Protein AF-0000000072964511 (afdb_homodimer)

Foldseek 3Di:
DVQQVVLVVVLCCQCDPDPDPNVLCVQKAWPDADQQKTKIKHQAAPSQAPPVFKGDPVSVVSCVVVRNVSSCSSPAVADKDWDDKDKDFDAIDGHGWMKMKMKGFPDDDDFKTKMKIWMAGPVPGDTGMIMIIMMTGDD/DVQQVVLVVVLCCQCDPDPDPNVLCVQKAWPDADQQKTKIKHQAAPSQAPPVFKGDPVSVVSCVVVRNVSSCSSPAVADKDWDDKDKDFDAIDGHGWMKMKMKGFPDDDDFKTKMKIWMAGPVPGDTGMIMMIMMTGDD

Sequence (278 aa):
MARIEECKQIFHKFSREGNSYDRNLEKAELVSVTDGKCSVEVKLEDQHTNQFGWMHGAFAATLVDCCTSLALFTKHTGFIASVDIHMNYLKGARKGDEIVVDCNVVKMGLTLAFIEATIKNKANGHVLVKATHTLYLSQMARIEECKQIFHKFSREGNSYDRNLEKAELVSVTDGKCSVEVKLEDQHTNQFGWMHGAFAATLVDCCTSLALFTKHTGFIASVDIHMNYLKGARKGDEIVVDCNVVKMGLTLAFIEATIKNKANGHVLVKATHTLYLSQ

pLDDT: mean 97.15, std 3.73, range [70.69, 99.0]

Radius of gyration: 17.73 Å; Cα contacts (8 Å, |Δi|>4): 704; chains: 2; bounding box: 46×56×39 Å

Nearest PDB structures (foldseek):
  3f5o-assembly1_B  TM=9.427E-01  e=3.161E-15  Homo sapiens
  2h4u-assembly1_A  TM=9.584E-01  e=1.168E-13  Homo sapiens
  2h4u-assembly1_D  TM=9.275E-01  e=1.240E-13  Homo sapiens
  2hbo-assembly1_A-2  TM=8.090E-01  e=6.155E-08  Caulobacter vibrioides
  7qv0-assembly1_C-2  TM=8.202E-01  e=5.458E-08  Candidatus Scalindua brodae

Organism: Tribolium castaneum (NCBI:txid7070)

InterPro domains:
  IPR003736 Phenylacetic acid degradation-related domain [TIGR00369] (29-125)
  IPR006683 Thioesterase domain [PF03061] (52-123)
  IPR029069 HotDog domain superfamily [SSF54637] (23-136)
  IPR039298 Acyl-coenzyme A thioesterase 13 [PTHR21660] (5-137)

Solvent-accessible surface area (backbone atoms only — not comparable to full-atom values): 13649 Å² total; per-residue (Å²): 113,72,53,46,55,50,51,52,50,50,52,46,42,39,17,67,70,46,62,23,40,47,33,78,43,53,74,49,42,81,74,46,63,47,88,25,24,26,30,38,34,36,65,35,41,56,60,40,7,37,92,84,38,34,54,23,68,36,47,54,43,34,52,46,52,54,41,41,51,51,10,43,49,48,74,42,87,60,58,69,44,70,40,33,40,38,41,38,46,72,44,89,51,41,57,68,42,44,33,36,38,41,24,37,56,76,44,73,60,82,48,44,32,38,27,37,34,39,32,26,34,64,90,77,62,47,66,24,33,44,33,40,39,33,31,37,40,54,126,110,71,52,45,55,49,50,53,49,49,52,49,42,38,18,66,69,45,62,22,40,47,32,80,42,52,76,48,41,82,74,46,62,47,88,24,24,24,30,37,34,35,66,35,42,57,62,40,7,37,93,84,38,36,55,24,69,35,47,54,44,35,52,46,52,54,40,41,51,50,10,42,48,47,75,44,87,60,58,69,44,70,39,34,41,39,41,37,45,72,46,88,50,42,58,69,41,43,35,36,36,42,24,38,54,76,44,72,61,82,46,43,32,38,26,38,35,37,30,26,34,65,89,78,61,48,65,24,31,42,34,40,38,32,31,39,39,53,127

Secondary structure (DSSP, 8-state):
-HHHHHHHHHHHIIIII--SGGGGGTT-EEEEEETTEEEEEEE--GGGB-TTSBBPHHHHHHHHHHHHHHHHHTT--S-EEEEEEEEEE-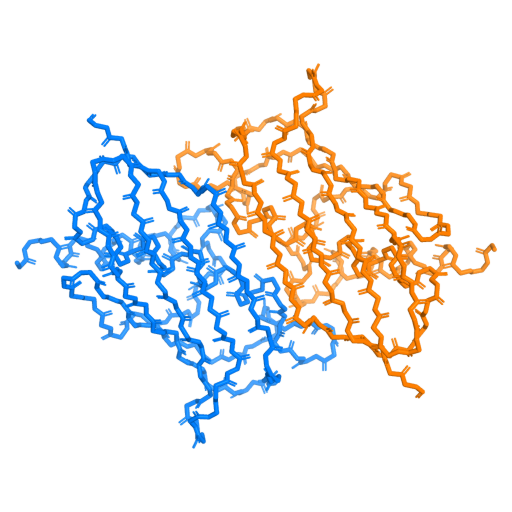S--BTT-EEEEEEEEEEE-SSEEEEEEEEEETTT--EEEEEEEEEEE--/-HHHHHHHHHHHIIIII--SGGGGGTT-EEEEEETTEEEEEEE--GGGB-TTSBBPHHHHHHHHHHHHHHHHHTT--S-EEEEEEEEEE-S--BTT-EEEEEEEEEEE-SSEEEEEEEEEETTT--EEEEEEEEEEE--

Structure (mmCIF, N/CA/C/O backbone):
data_AF-0000000072964511-model_v1
#
loop_
_entity.id
_entity.type
_entity.pdbx_description
1 polymer 'Acyl-coenzyme A thioesterase 13-like Protein'
#
loop_
_atom_site.group_PDB
_atom_site.id
_atom_site.type_symbol
_atom_site.label_atom_id
_atom_site.label_alt_id
_atom_site.label_comp_id
_atom_site.label_asym_id
_atom_site.label_entity_id
_atom_site.label_seq_id
_atom_site.pdbx_PDB_ins_code
_atom_site.Cartn_x
_atom_site.Cartn_y
_atom_site.Cartn_z
_atom_site.occupancy
_atom_site.B_iso_or_equiv
_atom_site.auth_seq_id
_atom_site.auth_comp_id
_atom_site.auth_asym_id
_atom_site.auth_atom_id
_atom_site.pdbx_PDB_model_num
ATOM 1 N N . MET A 1 1 ? 0.065 28.156 11.812 1 70.94 1 MET A N 1
ATOM 2 C CA . MET A 1 1 ? -0.664 28.625 10.633 1 70.94 1 MET A CA 1
ATOM 3 C C . MET A 1 1 ? 0.131 28.359 9.359 1 70.94 1 MET A C 1
ATOM 5 O O . MET A 1 1 ? -0.348 27.656 8.461 1 70.94 1 MET A O 1
ATOM 9 N N . ALA A 1 2 ? 1.419 28.641 9.32 1 79.62 2 ALA A N 1
ATOM 10 C CA . ALA A 1 2 ? 2.264 28.516 8.133 1 79.62 2 ALA A CA 1
ATOM 11 C C . ALA A 1 2 ? 2.529 27.047 7.82 1 79.62 2 ALA A C 1
ATOM 13 O O . ALA A 1 2 ? 2.484 26.625 6.656 1 79.62 2 ALA A O 1
ATOM 14 N N . ARG A 1 3 ? 2.471 26.281 8.797 1 85.94 3 ARG A N 1
ATOM 15 C CA . ARG A 1 3 ? 2.799 24.859 8.625 1 85.94 3 ARG A CA 1
ATOM 16 C C . ARG A 1 3 ? 1.624 24.094 8.031 1 85.94 3 ARG A C 1
ATOM 18 O O . ARG A 1 3 ? 1.811 23.25 7.164 1 85.94 3 ARG A O 1
ATOM 25 N N . ILE A 1 4 ? 0.475 24.422 8.391 1 88.5 4 ILE A N 1
ATOM 26 C CA . ILE A 1 4 ? -0.742 23.781 7.906 1 88.5 4 ILE A CA 1
ATOM 27 C C . ILE A 1 4 ? -0.929 24.078 6.422 1 88.5 4 ILE A C 1
ATOM 29 O O . ILE A 1 4 ? -1.229 23.188 5.633 1 88.5 4 ILE A O 1
ATOM 33 N N . GLU A 1 5 ? -0.713 25.312 6.055 1 92.62 5 GLU A N 1
ATOM 34 C CA . GLU A 1 5 ? -0.834 25.703 4.652 1 92.62 5 GLU A CA 1
ATOM 35 C C . GLU A 1 5 ? 0.195 24.984 3.789 1 92.62 5 GLU A C 1
ATOM 37 O O . GLU A 1 5 ? -0.11 24.562 2.672 1 92.62 5 GLU A O 1
ATOM 42 N N . GLU A 1 6 ? 1.374 24.875 4.297 1 94.19 6 GLU A N 1
ATOM 43 C CA . GLU A 1 6 ? 2.418 24.141 3.588 1 94.19 6 GLU A CA 1
ATOM 44 C C . GLU A 1 6 ? 2.012 22.688 3.359 1 94.19 6 GLU A C 1
ATOM 46 O O . GLU A 1 6 ? 2.232 22.141 2.279 1 94.19 6 GLU A O 1
ATOM 51 N N . CYS A 1 7 ? 1.474 22.094 4.352 1 94.56 7 CYS A N 1
ATOM 52 C CA . CYS A 1 7 ? 1.025 20.703 4.246 1 94.56 7 CYS A CA 1
ATOM 53 C C . CYS A 1 7 ? -0.064 20.562 3.188 1 94.56 7 CYS A C 1
ATOM 55 O O . CYS A 1 7 ? -0.085 19.578 2.439 1 94.56 7 CYS A O 1
ATOM 57 N N . LYS A 1 8 ? -0.923 21.5 3.117 1 95.19 8 LYS A N 1
ATOM 58 C CA . LYS A 1 8 ? -1.952 21.5 2.08 1 95.19 8 LYS A CA 1
ATOM 59 C C . LYS A 1 8 ? -1.33 21.562 0.688 1 95.19 8 LYS A C 1
ATOM 61 O O . LYS A 1 8 ? -1.752 20.828 -0.218 1 95.19 8 LYS A O 1
ATOM 66 N N . GLN A 1 9 ? -0.356 22.375 0.57 1 94.69 9 GLN A N 1
ATOM 67 C CA . GLN A 1 9 ? 0.328 22.531 -0.709 1 94.69 9 GLN A CA 1
ATOM 68 C C . GLN A 1 9 ? 1.077 21.25 -1.088 1 94.69 9 GLN A C 1
ATOM 70 O O . GLN A 1 9 ? 1.082 20.844 -2.254 1 94.69 9 GLN A O 1
ATOM 75 N N . ILE A 1 10 ? 1.66 20.688 -0.104 1 92.94 10 ILE A N 1
ATOM 76 C CA . ILE A 1 10 ? 2.396 19.453 -0.318 1 92.94 10 ILE A CA 1
ATOM 77 C C . ILE A 1 10 ? 1.444 18.359 -0.818 1 92.94 10 ILE A C 1
ATOM 79 O O . ILE A 1 10 ? 1.722 17.703 -1.819 1 92.94 10 ILE A O 1
ATOM 83 N N . PHE A 1 11 ? 0.341 18.203 -0.173 1 95.94 11 PHE A N 1
ATOM 84 C CA . PHE A 1 11 ? -0.644 17.203 -0.57 1 95.94 11 PHE A CA 1
ATOM 85 C C . PHE A 1 11 ? -1.084 17.422 -2.014 1 95.94 11 PHE A C 1
ATOM 87 O O . PHE A 1 11 ? -1.098 16.484 -2.811 1 95.94 11 PHE A O 1
ATOM 94 N N . HIS A 1 12 ? -1.359 18.656 -2.322 1 95.12 12 HIS A N 1
ATOM 95 C CA . HIS A 1 12 ? -1.848 18.984 -3.656 1 95.12 12 HIS A CA 1
ATOM 96 C C . HIS A 1 12 ? -0.773 18.734 -4.711 1 95.12 12 HIS A C 1
ATOM 98 O O . HIS A 1 12 ? -1.048 18.156 -5.758 1 95.12 12 HIS A O 1
ATOM 104 N N . LYS A 1 13 ? 0.341 19.141 -4.391 1 93.31 13 LYS A N 1
ATOM 105 C CA . LYS A 1 13 ? 1.434 18.969 -5.344 1 93.31 13 LYS A CA 1
ATOM 106 C C . LYS A 1 13 ? 1.722 17.5 -5.609 1 93.31 13 LYS A C 1
ATOM 108 O O . LYS A 1 13 ? 1.827 17.078 -6.762 1 93.31 13 LYS A O 1
ATOM 113 N N . PHE A 1 14 ? 1.763 16.734 -4.559 1 90.06 14 PHE A N 1
ATOM 114 C CA . PHE A 1 14 ? 2.131 15.328 -4.688 1 90.06 14 PHE A CA 1
ATOM 115 C C . PHE A 1 14 ? 1.015 14.539 -5.363 1 90.06 14 PHE A C 1
ATOM 117 O O . PHE A 1 14 ? 1.281 13.633 -6.156 1 90.06 14 PHE A O 1
ATOM 124 N N . SER A 1 15 ? -0.225 14.898 -5.145 1 94.31 15 SER A N 1
ATOM 125 C CA . SER A 1 15 ? -1.34 14.102 -5.645 1 94.31 15 SER A CA 1
ATOM 126 C C . SER A 1 15 ? -1.778 14.57 -7.027 1 94.31 15 SER A C 1
ATOM 128 O O . SER A 1 15 ? -2.316 13.781 -7.812 1 94.31 15 SER A O 1
ATOM 130 N N . ARG A 1 16 ? -1.426 15.797 -7.445 1 94.38 16 ARG A N 1
ATOM 131 C CA . ARG A 1 16 ? -2.053 16.328 -8.648 1 94.38 16 ARG A CA 1
ATOM 132 C C . ARG A 1 16 ? -1.006 16.672 -9.703 1 94.38 16 ARG A C 1
ATOM 134 O O . ARG A 1 16 ? -1.287 16.625 -10.906 1 94.38 16 ARG A O 1
ATOM 141 N N . GLU A 1 17 ? 0.087 17.062 -9.352 1 89.44 17 GLU A N 1
ATOM 142 C CA . GLU A 1 17 ? 1.019 17.672 -10.305 1 89.44 17 GLU A CA 1
ATOM 143 C C . GLU A 1 17 ? 2.221 16.75 -10.539 1 89.44 17 GLU A C 1
ATOM 145 O O . GLU A 1 17 ? 2.875 16.844 -11.586 1 89.44 17 GLU A O 1
ATOM 150 N N . GLY A 1 18 ? 2.5 15.938 -9.656 1 85.69 18 GLY A N 1
ATOM 151 C CA . GLY A 1 18 ? 3.707 15.133 -9.773 1 85.69 18 GLY A CA 1
ATOM 152 C C . GLY A 1 18 ? 3.5 13.867 -10.586 1 85.69 18 GLY A C 1
ATOM 153 O O . GLY A 1 18 ? 2.396 13.602 -11.062 1 85.69 18 GLY A O 1
ATOM 154 N N . ASN A 1 19 ? 4.598 13.219 -10.875 1 93.31 19 ASN A N 1
ATOM 155 C CA . ASN A 1 19 ? 4.582 11.938 -11.578 1 93.31 19 ASN A CA 1
ATOM 156 C C . ASN A 1 19 ? 5.059 10.797 -10.688 1 93.31 19 ASN A C 1
ATOM 158 O O . ASN A 1 19 ? 5.41 9.727 -11.18 1 93.31 19 ASN A O 1
ATOM 162 N N . SER A 1 20 ? 5.121 11.156 -9.406 1 97.5 20 SER A N 1
ATOM 163 C CA . SER A 1 20 ? 5.512 10.148 -8.43 1 97.5 20 SER A CA 1
ATOM 164 C C . SER A 1 20 ? 4.34 9.234 -8.07 1 97.5 20 SER A C 1
ATOM 166 O O . SER A 1 20 ? 3.238 9.406 -8.594 1 97.5 20 SER A O 1
ATOM 168 N N . TYR A 1 21 ? 4.609 8.227 -7.254 1 98.44 21 TYR A N 1
ATOM 169 C CA . TYR A 1 21 ? 3.59 7.254 -6.879 1 98.44 21 TYR A CA 1
ATOM 170 C C . TYR A 1 21 ? 2.418 7.934 -6.18 1 98.44 21 TYR A C 1
ATOM 172 O O . TYR A 1 21 ? 1.291 7.434 -6.215 1 98.44 21 TYR A O 1
ATOM 180 N N . ASP A 1 22 ? 2.596 9.086 -5.586 1 97.81 22 ASP A N 1
ATOM 181 C CA . ASP A 1 22 ? 1.57 9.844 -4.879 1 97.81 22 ASP A CA 1
ATOM 182 C C . ASP A 1 22 ? 0.44 10.258 -5.816 1 97.81 22 ASP A C 1
ATOM 184 O O . ASP A 1 22 ? -0.65 10.617 -5.367 1 97.81 22 ASP A O 1
ATOM 188 N N . ARG A 1 23 ? 0.715 10.164 -7.062 1 97.56 23 ARG A N 1
ATOM 189 C CA . ARG A 1 23 ? -0.293 10.508 -8.062 1 97.56 23 ARG A CA 1
ATOM 190 C C . ARG A 1 23 ? -1.516 9.602 -7.934 1 97.56 23 ARG A C 1
ATOM 192 O O . ARG A 1 23 ? -2.609 9.969 -8.375 1 97.56 23 ARG A O 1
ATOM 199 N N . ASN A 1 24 ? -1.356 8.5 -7.309 1 98.19 24 ASN A N 1
ATOM 200 C CA . ASN A 1 24 ? -2.465 7.582 -7.074 1 98.19 24 ASN A CA 1
ATOM 201 C C . ASN A 1 24 ? -3.514 8.195 -6.148 1 98.19 24 ASN A C 1
ATOM 203 O O . ASN A 1 24 ? -4.621 7.672 -6.027 1 98.19 24 ASN A O 1
ATOM 207 N N . LEU A 1 25 ? -3.236 9.328 -5.531 1 98.38 25 LEU A N 1
ATOM 208 C CA . LEU A 1 25 ? -4.195 10.031 -4.684 1 98.38 25 LEU A CA 1
ATOM 209 C C . LEU A 1 25 ? -4.84 11.188 -5.441 1 98.38 25 LEU A C 1
ATOM 211 O O . LEU A 1 25 ? -5.414 12.094 -4.832 1 98.38 25 LEU A O 1
ATOM 215 N N . GLU A 1 26 ? -4.809 11.156 -6.691 1 98 26 GLU A N 1
ATOM 216 C CA . GLU A 1 26 ? -5.258 12.281 -7.512 1 98 26 GLU A CA 1
ATOM 217 C C . GLU A 1 26 ? -6.738 12.578 -7.277 1 98 26 GLU A C 1
ATOM 219 O O . GLU A 1 26 ? -7.18 13.719 -7.441 1 98 26 GLU A O 1
ATOM 224 N N . LYS A 1 27 ? -7.535 11.648 -6.859 1 98.25 27 LYS A N 1
ATOM 225 C CA . LYS A 1 27 ? -8.969 11.844 -6.668 1 98.25 27 LYS A CA 1
ATOM 226 C C . LYS A 1 27 ? -9.312 12.039 -5.195 1 98.25 27 LYS A C 1
ATOM 228 O O . LYS A 1 27 ? -10.484 12.148 -4.832 1 98.25 27 LYS A O 1
ATOM 233 N N . ALA A 1 28 ? -8.32 12.07 -4.352 1 98.44 28 ALA A N 1
ATOM 234 C CA . ALA A 1 28 ? -8.539 12.242 -2.916 1 98.44 28 ALA A CA 1
ATOM 235 C C . ALA A 1 28 ? -8.641 13.719 -2.549 1 98.44 28 ALA A C 1
ATOM 237 O O . ALA A 1 28 ? -8.023 14.57 -3.191 1 98.44 28 ALA A O 1
ATOM 238 N N . GLU A 1 29 ? -9.398 13.984 -1.545 1 98.25 29 GLU A N 1
ATOM 239 C CA . GLU A 1 29 ? -9.594 15.344 -1.061 1 98.25 29 GLU A CA 1
ATOM 240 C C . GLU A 1 29 ? -9.094 15.5 0.375 1 98.25 29 GLU A C 1
ATOM 242 O O . GLU A 1 29 ? -9.555 14.789 1.273 1 98.25 29 GLU A O 1
ATOM 247 N N . LEU A 1 30 ? -8.211 16.438 0.591 1 98.31 30 LEU A N 1
ATOM 248 C CA . LEU A 1 30 ? -7.762 16.781 1.938 1 98.31 30 LEU A CA 1
ATOM 249 C C . LEU A 1 30 ? -8.836 17.578 2.678 1 98.31 30 LEU A C 1
ATOM 251 O O . LEU A 1 30 ? -9.109 18.719 2.33 1 98.31 30 LEU A O 1
ATOM 255 N N . VAL A 1 31 ? -9.406 16.984 3.672 1 97.81 31 VAL A N 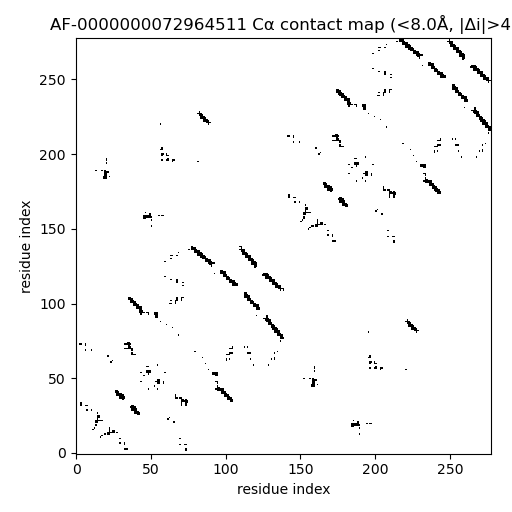1
ATOM 256 C CA . VAL A 1 31 ? -10.516 17.578 4.41 1 97.81 31 VAL A CA 1
ATOM 257 C C . VAL A 1 31 ? -9.977 18.453 5.539 1 97.81 31 VAL A C 1
ATOM 259 O O . VAL A 1 31 ? -10.516 19.531 5.809 1 97.81 31 VAL A O 1
ATOM 262 N N . SER A 1 32 ? -8.992 17.938 6.238 1 97.81 32 SER A N 1
ATOM 263 C CA . SER A 1 32 ? -8.398 18.688 7.348 1 97.81 32 SER A CA 1
ATOM 264 C C . SER A 1 32 ? -6.957 18.25 7.594 1 97.81 32 SER A C 1
ATOM 266 O O . SER A 1 32 ? -6.605 17.094 7.391 1 97.81 32 SER A O 1
ATOM 268 N N . VAL A 1 33 ? -6.164 19.188 7.957 1 97.62 33 VAL A N 1
ATOM 269 C CA . VAL A 1 33 ? -4.797 18.953 8.414 1 97.62 33 VAL A CA 1
ATOM 270 C C . VAL A 1 33 ? -4.461 19.938 9.531 1 97.62 33 VAL A C 1
ATOM 272 O O . VAL A 1 33 ? -4.586 21.156 9.359 1 97.62 33 VAL A O 1
ATOM 275 N N . THR A 1 34 ? -4.199 19.391 10.68 1 97.06 34 THR A 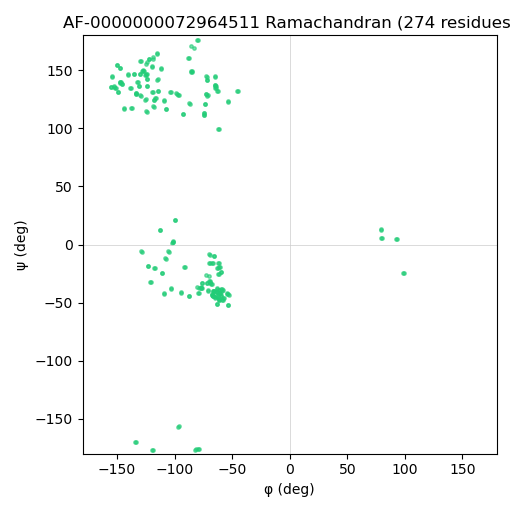N 1
ATOM 276 C CA . THR A 1 34 ? -3.848 20.156 11.867 1 97.06 34 THR A CA 1
ATOM 277 C C . THR A 1 34 ? -2.639 19.547 12.57 1 97.06 34 THR A C 1
ATOM 279 O O . THR A 1 34 ? -1.983 18.656 12.031 1 97.06 34 THR A O 1
ATOM 282 N N . ASP A 1 35 ? -2.287 19.969 13.773 1 97.31 35 ASP A N 1
ATOM 283 C CA . ASP A 1 35 ? -1.093 19.531 14.492 1 97.31 35 ASP A CA 1
ATOM 284 C C . ASP A 1 35 ? -1.133 18.031 14.773 1 97.31 35 ASP A C 1
ATOM 286 O O . ASP A 1 35 ? -1.729 17.594 15.758 1 97.31 35 ASP A O 1
ATOM 290 N N . GLY A 1 36 ? -0.436 17.312 13.938 1 98.19 36 GLY A N 1
ATOM 291 C CA . GLY A 1 36 ? -0.298 15.883 14.109 1 98.19 36 GLY A CA 1
ATOM 292 C C . GLY A 1 36 ? -1.509 15.102 13.625 1 98.19 36 GLY A C 1
ATOM 293 O O . GLY A 1 36 ? -1.666 13.93 13.953 1 98.19 36 GLY A O 1
ATOM 294 N N . LYS A 1 37 ? -2.41 15.766 12.891 1 98.69 37 LYS A N 1
ATOM 295 C CA . LYS A 1 37 ? -3.629 15.109 12.422 1 98.69 37 LYS A CA 1
ATOM 296 C C . LYS A 1 37 ? -3.908 15.438 10.961 1 98.69 37 LYS A C 1
ATOM 298 O O . LYS A 1 37 ? -3.623 16.547 10.5 1 98.69 37 LYS A O 1
ATOM 303 N N . CYS A 1 38 ? -4.484 14.461 10.281 1 98.31 38 CYS A N 1
ATOM 304 C CA . CYS A 1 38 ? -4.875 14.625 8.891 1 98.31 38 CYS A CA 1
ATOM 305 C C . CYS A 1 38 ? -6.121 13.805 8.57 1 98.31 38 CYS A C 1
ATOM 307 O O . CYS A 1 38 ? -6.277 12.688 9.07 1 98.31 38 CYS A O 1
ATOM 309 N N . SER A 1 39 ? -7.023 14.367 7.789 1 98.88 39 SER A N 1
ATOM 310 C CA . SER A 1 39 ? -8.211 13.672 7.297 1 98.88 39 SER A CA 1
ATOM 311 C C . SER A 1 39 ? -8.359 13.836 5.789 1 98.88 39 SER A C 1
ATOM 313 O O . SER A 1 39 ? -8.32 14.953 5.27 1 98.88 39 SER A O 1
ATOM 315 N N . VAL A 1 40 ? -8.531 12.766 5.098 1 98.88 40 VAL A N 1
ATOM 316 C CA . VAL A 1 40 ? -8.633 12.742 3.641 1 98.88 40 VAL A CA 1
ATOM 317 C C . VAL A 1 40 ? -9.836 11.891 3.223 1 98.88 40 VAL A C 1
ATOM 319 O O . VAL A 1 40 ? -10.078 10.828 3.789 1 98.88 40 VAL A O 1
ATOM 322 N N . GLU A 1 41 ? -10.57 12.305 2.236 1 98.94 41 GLU A N 1
ATOM 323 C CA . GLU A 1 41 ? -11.727 11.586 1.716 1 98.94 41 GLU A CA 1
ATOM 324 C C . GLU A 1 41 ? -11.531 11.219 0.249 1 98.94 41 GLU A C 1
ATOM 326 O O . GLU A 1 41 ? -10.836 11.914 -0.487 1 98.94 41 GLU A O 1
ATOM 331 N N . VAL A 1 42 ? -12.203 10.148 -0.128 1 98.88 42 VAL A N 1
ATOM 332 C CA . VAL A 1 42 ? -12.141 9.695 -1.513 1 98.88 42 VAL A CA 1
ATOM 333 C C . VAL A 1 42 ? -13.438 8.977 -1.881 1 98.88 42 VAL A C 1
ATOM 335 O O . VAL A 1 42 ? -13.945 8.172 -1.101 1 98.88 42 VAL A O 1
ATOM 338 N N . LYS A 1 43 ? -13.969 9.273 -3.01 1 98.94 43 LYS A N 1
ATOM 339 C CA . LYS A 1 43 ? -14.961 8.406 -3.641 1 98.94 43 LYS A CA 1
ATOM 340 C C . LYS A 1 43 ? -14.297 7.34 -4.5 1 98.94 43 LYS A C 1
ATOM 342 O O . LYS A 1 43 ? -13.578 7.66 -5.449 1 98.94 43 LYS A O 1
ATOM 347 N N . LEU A 1 44 ? -14.578 6.098 -4.184 1 98.94 44 LEU A N 1
ATOM 348 C CA . LEU A 1 44 ? -13.867 4.996 -4.828 1 98.94 44 LEU A CA 1
ATOM 349 C C . LEU A 1 44 ? -14.305 4.852 -6.281 1 98.94 44 LEU A C 1
ATOM 351 O O . LEU A 1 44 ? -15.5 4.785 -6.574 1 98.94 44 LEU A O 1
ATOM 355 N N . GLU A 1 45 ? -13.367 4.832 -7.117 1 98.81 45 GLU A N 1
ATOM 356 C CA . GLU A 1 45 ? -13.523 4.578 -8.547 1 98.81 45 GLU A CA 1
ATOM 357 C C . GLU A 1 45 ? -12.75 3.332 -8.969 1 98.81 45 GLU A C 1
ATOM 359 O O . GLU A 1 45 ? -12.125 2.67 -8.141 1 98.81 45 GLU A O 1
ATOM 364 N N . ASP A 1 46 ? -12.742 3.006 -10.242 1 98.38 46 ASP A N 1
ATOM 365 C CA . ASP A 1 46 ? -12.102 1.795 -10.742 1 98.38 46 ASP A CA 1
ATOM 366 C C . ASP A 1 46 ? -10.617 1.773 -10.383 1 98.38 46 ASP A C 1
ATOM 368 O O . ASP A 1 46 ? -10.086 0.738 -9.977 1 98.38 46 ASP A O 1
ATOM 372 N N . GLN A 1 47 ? -9.961 2.916 -10.461 1 98.31 47 GLN A N 1
ATOM 373 C CA . GLN A 1 47 ? -8.516 2.988 -10.258 1 98.31 47 GLN A CA 1
ATOM 374 C C . GLN A 1 47 ? -8.156 2.73 -8.797 1 98.31 47 GLN A C 1
ATOM 376 O O . GLN A 1 47 ? -6.98 2.604 -8.453 1 98.31 47 GLN A O 1
ATOM 381 N N . HIS A 1 48 ? -9.227 2.662 -7.938 1 98.81 48 HIS A N 1
ATOM 382 C CA . HIS A 1 48 ? -8.984 2.447 -6.512 1 98.81 48 HIS A CA 1
ATOM 383 C C . HIS A 1 48 ? -9.336 1.02 -6.105 1 98.81 48 HIS A C 1
ATOM 385 O O . HIS A 1 48 ? -9.156 0.637 -4.949 1 98.81 48 HIS A O 1
ATOM 391 N N . THR A 1 49 ? -9.906 0.219 -7.031 1 98.56 49 THR A N 1
ATOM 392 C CA . THR A 1 49 ? -10.5 -1.064 -6.676 1 98.56 49 THR A CA 1
ATOM 393 C C . THR A 1 49 ? -9.734 -2.213 -7.32 1 98.56 49 THR A C 1
ATOM 395 O O . THR A 1 49 ? -8.859 -1.989 -8.164 1 98.56 49 THR A O 1
ATOM 398 N N . ASN A 1 50 ? -10 -3.402 -6.805 1 96.94 50 ASN A N 1
ATOM 399 C CA . ASN A 1 50 ? -9.531 -4.586 -7.516 1 96.94 50 ASN A CA 1
ATOM 400 C C . ASN A 1 50 ? -10.445 -4.938 -8.688 1 96.94 50 ASN A C 1
ATOM 402 O O . ASN A 1 50 ? -11.352 -4.172 -9.023 1 96.94 50 ASN A O 1
ATOM 406 N N . GLN A 1 51 ? -10.141 -6 -9.305 1 93 51 GLN A N 1
ATOM 407 C CA . GLN A 1 51 ? -10.836 -6.367 -10.531 1 93 51 GLN A CA 1
ATOM 408 C C . GLN A 1 51 ? -12.305 -6.699 -10.258 1 93 51 GLN A C 1
ATOM 410 O O . GLN A 1 51 ? -13.109 -6.797 -11.188 1 93 51 GLN A O 1
ATOM 415 N N . PHE A 1 52 ? -12.617 -6.914 -9.016 1 94.75 52 PHE A N 1
ATOM 416 C CA . PHE A 1 52 ? -13.977 -7.293 -8.648 1 94.75 52 PHE A CA 1
ATOM 417 C C . PHE A 1 52 ? -14.742 -6.102 -8.078 1 94.75 52 PHE A C 1
ATOM 419 O O . PHE A 1 52 ? -15.875 -6.246 -7.617 1 94.75 52 PHE A O 1
ATOM 426 N N . GLY A 1 53 ? -14.148 -4.961 -8.023 1 97.5 53 GLY A N 1
ATOM 427 C CA . GLY A 1 53 ? -14.836 -3.736 -7.648 1 97.5 53 GLY A CA 1
ATOM 428 C C . GLY A 1 53 ? -14.742 -3.428 -6.164 1 97.5 53 GLY A C 1
ATOM 429 O O . GLY A 1 53 ? -15.406 -2.516 -5.672 1 97.5 53 GLY A O 1
ATOM 430 N N . TRP A 1 54 ? -14 -4.219 -5.445 1 98.5 54 TRP A N 1
ATOM 431 C CA . TRP A 1 54 ? -13.727 -3.932 -4.043 1 98.5 54 TRP A CA 1
ATOM 432 C C . TRP A 1 54 ? -12.547 -2.984 -3.895 1 98.5 54 TRP A C 1
ATOM 434 O O . TRP A 1 54 ? -11.617 -3.004 -4.711 1 98.5 54 TRP A O 1
ATOM 444 N N . MET A 1 55 ? -12.594 -2.137 -2.824 1 98.88 55 MET A N 1
ATOM 445 C CA . MET A 1 55 ? -11.414 -1.323 -2.566 1 98.88 55 MET A CA 1
ATOM 446 C C . MET A 1 55 ? -10.164 -2.195 -2.463 1 98.88 55 MET A C 1
ATOM 448 O O . MET A 1 55 ? -10.125 -3.133 -1.665 1 98.88 55 MET A O 1
ATOM 452 N N . HIS A 1 56 ? -9.25 -1.873 -3.283 1 98.88 56 HIS A N 1
ATOM 453 C CA . HIS A 1 56 ? -8.008 -2.643 -3.283 1 98.88 56 HIS A CA 1
ATOM 454 C C . HIS A 1 56 ? -7.254 -2.469 -1.971 1 98.88 56 HIS A C 1
ATOM 456 O O . HIS A 1 56 ? -7.105 -1.348 -1.479 1 98.88 56 HIS A O 1
ATOM 462 N N . GLY A 1 57 ? -6.703 -3.518 -1.39 1 98.81 57 GLY A N 1
ATOM 463 C CA . GLY A 1 57 ? -5.914 -3.436 -0.169 1 98.81 57 GLY A CA 1
ATOM 464 C C . GLY A 1 57 ? -4.699 -2.537 -0.302 1 98.81 57 GLY A C 1
ATOM 465 O O . GLY A 1 57 ? -4.352 -1.812 0.633 1 98.81 57 GLY A O 1
ATOM 466 N N . ALA A 1 58 ? -4.086 -2.598 -1.436 1 98.81 58 ALA A N 1
ATOM 467 C CA . ALA A 1 58 ? -2.898 -1.78 -1.679 1 98.81 58 ALA A CA 1
ATOM 468 C C . ALA A 1 58 ? -3.262 -0.302 -1.785 1 98.81 58 ALA A C 1
ATOM 470 O O . ALA A 1 58 ? -2.457 0.568 -1.447 1 98.81 58 ALA A O 1
ATOM 471 N N . PHE A 1 59 ? -4.453 0.024 -2.27 1 98.94 59 PHE A N 1
ATOM 472 C CA . PHE A 1 59 ? -4.871 1.421 -2.268 1 98.94 59 PHE A CA 1
ATOM 473 C C . PHE A 1 59 ? -5.082 1.921 -0.843 1 98.94 59 PHE A C 1
ATOM 475 O O . PHE A 1 59 ? -4.688 3.041 -0.508 1 98.94 59 PHE A O 1
ATOM 482 N N . ALA A 1 60 ? -5.73 1.09 -0.046 1 98.94 60 ALA A N 1
ATOM 483 C CA . ALA A 1 60 ? -5.84 1.433 1.37 1 98.94 60 ALA A CA 1
ATOM 484 C C . ALA A 1 60 ? -4.469 1.719 1.974 1 98.94 60 ALA A C 1
ATOM 486 O O . ALA A 1 60 ? -4.301 2.686 2.721 1 98.94 60 ALA A O 1
ATOM 487 N N . AL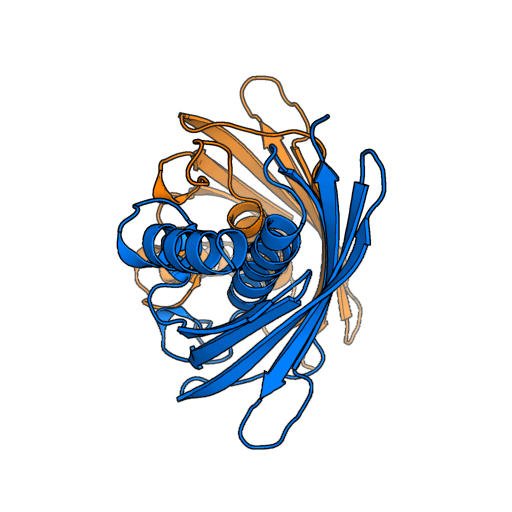A A 1 61 ? -3.465 0.883 1.627 1 98.94 61 ALA A N 1
ATOM 488 C CA . ALA A 1 61 ? -2.111 1.091 2.133 1 98.94 61 ALA A CA 1
ATOM 489 C C . ALA A 1 61 ? -1.537 2.414 1.636 1 98.94 61 ALA A C 1
ATOM 491 O O . ALA A 1 61 ? -0.805 3.092 2.361 1 98.94 61 ALA A O 1
ATOM 492 N N . THR A 1 62 ? -1.821 2.764 0.413 1 98.88 62 THR A N 1
ATOM 493 C CA . THR A 1 62 ? -1.375 4.039 -0.139 1 98.88 62 THR A CA 1
ATOM 494 C C . THR A 1 62 ? -1.961 5.207 0.65 1 98.88 62 THR A C 1
ATOM 496 O O . THR A 1 62 ? -1.243 6.141 1.012 1 98.88 62 THR A O 1
ATOM 499 N N . LEU A 1 63 ? -3.273 5.125 0.925 1 98.88 63 LEU A N 1
ATOM 500 C CA . LEU A 1 63 ? -3.924 6.164 1.719 1 98.88 63 LEU A CA 1
ATOM 501 C C . LEU A 1 63 ? -3.266 6.293 3.09 1 98.88 63 LEU A C 1
ATOM 503 O O . LEU A 1 63 ? -2.908 7.395 3.51 1 98.88 63 LEU A O 1
ATOM 507 N N . VAL A 1 64 ? -3.059 5.172 3.742 1 98.94 64 VAL A N 1
ATOM 508 C CA . VAL A 1 64 ? -2.486 5.18 5.086 1 98.94 64 VAL A CA 1
ATOM 509 C C . VAL A 1 64 ? -1.069 5.746 5.039 1 98.94 64 VAL A C 1
ATOM 511 O O . VAL A 1 64 ? -0.726 6.641 5.82 1 98.94 64 VAL A O 1
ATOM 514 N N . ASP A 1 65 ? -0.24 5.238 4.176 1 98.88 65 ASP A N 1
ATOM 515 C CA . ASP A 1 65 ? 1.148 5.672 4.043 1 98.88 65 ASP A CA 1
ATOM 516 C C . ASP A 1 65 ? 1.235 7.18 3.84 1 98.88 65 ASP A C 1
ATOM 518 O O . ASP A 1 65 ? 1.907 7.879 4.602 1 98.88 65 ASP A O 1
ATOM 522 N N . CYS A 1 66 ? 0.51 7.699 2.895 1 98.44 66 CYS A N 1
ATOM 523 C CA . CYS A 1 66 ? 0.601 9.109 2.52 1 98.44 66 CYS A CA 1
ATOM 524 C C . CYS A 1 66 ? -0.005 10 3.598 1 98.44 66 CYS A C 1
ATOM 526 O O . CYS A 1 66 ? 0.557 11.047 3.932 1 98.44 66 CYS A O 1
ATOM 528 N N . CYS A 1 67 ? -1.102 9.586 4.188 1 98.5 67 CYS A N 1
ATOM 529 C CA . CYS A 1 67 ? -1.809 10.445 5.125 1 98.5 67 CYS A CA 1
ATOM 530 C C . CYS A 1 67 ? -1.1 10.484 6.473 1 98.5 67 CYS A C 1
ATOM 532 O O . CYS A 1 67 ? -1.087 11.516 7.145 1 98.5 67 CYS A O 1
ATOM 534 N N . THR A 1 68 ? -0.544 9.344 6.895 1 98.75 68 THR A N 1
ATOM 535 C CA . THR A 1 68 ? 0.23 9.359 8.133 1 98.75 68 THR A CA 1
ATOM 536 C C . THR A 1 68 ? 1.486 10.211 7.973 1 98.75 68 THR A C 1
ATOM 538 O O . THR A 1 68 ? 1.869 10.938 8.891 1 98.75 68 THR A O 1
ATOM 541 N N . SER A 1 69 ? 2.146 10.117 6.812 1 98.25 69 SER A N 1
ATOM 542 C CA . SER A 1 69 ? 3.299 10.969 6.543 1 98.25 69 SER A CA 1
ATOM 543 C C . SER A 1 69 ? 2.914 12.445 6.574 1 98.25 69 SER A C 1
ATOM 545 O O . SER A 1 69 ? 3.631 13.266 7.145 1 98.25 69 SER A O 1
ATOM 547 N N . LEU A 1 70 ? 1.766 12.773 6 1 97.75 70 LEU A N 1
ATOM 548 C CA . LEU A 1 70 ? 1.306 14.156 5.973 1 97.75 70 LEU A CA 1
ATOM 549 C C . LEU A 1 70 ? 1.013 14.656 7.383 1 97.75 70 LEU A C 1
ATOM 551 O O . LEU A 1 70 ? 1.368 15.789 7.73 1 97.75 70 LEU A O 1
ATOM 555 N N . ALA A 1 71 ? 0.324 13.836 8.156 1 98.19 71 ALA A N 1
ATOM 556 C CA . ALA A 1 71 ? 0.088 14.203 9.555 1 98.19 71 ALA A CA 1
ATOM 557 C C . ALA A 1 71 ? 1.399 14.516 10.266 1 98.19 71 ALA A C 1
ATOM 559 O O . ALA A 1 71 ? 1.49 15.492 11.008 1 98.19 71 ALA A O 1
ATOM 560 N N . LEU A 1 72 ? 2.365 13.719 10.008 1 98.19 72 LEU A N 1
ATOM 561 C CA . LEU A 1 72 ? 3.652 13.906 10.672 1 98.19 72 LEU A CA 1
ATOM 562 C C . LEU A 1 72 ? 4.344 15.172 10.172 1 98.19 72 LEU A C 1
ATOM 564 O O . LEU A 1 72 ? 5.027 15.852 10.938 1 98.19 72 LEU A O 1
ATOM 568 N N . PHE A 1 73 ? 4.141 15.5 8.938 1 96.75 73 PHE A N 1
ATOM 569 C CA . PHE A 1 73 ? 4.766 16.688 8.359 1 96.75 73 PHE A CA 1
ATOM 570 C C . PHE A 1 73 ? 4.289 17.953 9.062 1 96.75 73 PHE A C 1
ATOM 572 O O . PHE A 1 73 ? 4.957 18.984 9.008 1 96.75 73 PHE A O 1
ATOM 579 N N . THR A 1 74 ? 3.158 17.922 9.742 1 97.06 74 THR A N 1
ATOM 580 C CA . THR A 1 74 ? 2.695 19.078 10.508 1 97.06 74 THR A CA 1
ATOM 581 C C . THR A 1 74 ? 3.586 19.312 11.719 1 97.06 74 THR A C 1
ATOM 583 O O . THR A 1 74 ? 3.574 20.391 12.305 1 97.06 74 THR A O 1
ATOM 586 N N . LYS A 1 75 ? 4.398 18.266 12.078 1 96.62 75 LYS A N 1
ATOM 587 C CA . LYS A 1 75 ? 5.176 18.344 13.305 1 96.62 75 LYS A CA 1
ATOM 588 C C . LYS A 1 75 ? 6.672 18.297 13.016 1 96.62 75 LYS A C 1
ATOM 590 O O . LYS A 1 75 ? 7.492 18.656 13.859 1 96.62 75 LYS A O 1
ATOM 595 N N . HIS A 1 76 ? 6.961 17.797 11.852 1 95.62 76 HIS A N 1
ATOM 596 C CA . HIS A 1 76 ? 8.359 17.562 11.508 1 95.62 76 HIS A CA 1
ATOM 597 C C . HIS A 1 76 ? 8.648 17.969 10.07 1 95.62 76 HIS A C 1
ATOM 599 O O . HIS A 1 76 ? 7.93 17.578 9.148 1 95.62 76 HIS A O 1
ATOM 605 N N . THR A 1 77 ? 9.727 18.672 9.797 1 91.25 77 THR A N 1
ATOM 606 C CA . THR A 1 77 ? 10.008 19.219 8.469 1 91.25 77 THR A CA 1
ATOM 607 C C . THR A 1 77 ? 11.148 18.453 7.801 1 91.25 77 THR A C 1
ATOM 609 O O . THR A 1 77 ? 11.406 18.625 6.609 1 91.25 77 THR A O 1
ATOM 612 N N . GLY A 1 78 ? 11.844 17.609 8.57 1 93.5 78 GLY A N 1
ATOM 613 C CA . GLY A 1 78 ? 12.977 16.875 8.016 1 93.5 78 GLY A CA 1
ATOM 614 C C . GLY A 1 78 ? 12.57 15.633 7.262 1 93.5 78 GLY A C 1
ATOM 615 O O . GLY A 1 78 ? 11.383 15.391 7.035 1 93.5 78 GLY A O 1
ATOM 616 N N . PHE A 1 79 ? 13.531 14.914 6.816 1 95.5 79 PHE A N 1
ATOM 617 C CA . PHE A 1 79 ? 13.359 13.672 6.074 1 95.5 79 PHE A CA 1
ATOM 618 C C . PHE A 1 79 ? 12.695 12.609 6.941 1 95.5 79 PHE A C 1
ATOM 620 O O . PHE A 1 79 ? 13.023 12.461 8.117 1 95.5 79 PHE A O 1
ATOM 627 N N . ILE A 1 80 ? 11.789 11.984 6.387 1 97.88 80 ILE A N 1
ATOM 628 C CA . ILE A 1 80 ? 11.172 10.844 7.055 1 97.88 80 ILE A CA 1
ATOM 629 C C . ILE A 1 80 ? 11.258 9.609 6.164 1 97.88 80 ILE A C 1
ATOM 631 O O . ILE A 1 80 ? 11.414 9.727 4.945 1 97.88 80 ILE A O 1
ATOM 635 N N . ALA A 1 81 ? 11.211 8.43 6.781 1 98.31 81 ALA A N 1
ATOM 636 C CA . ALA A 1 81 ? 11.18 7.16 6.059 1 98.31 81 ALA A CA 1
ATOM 637 C C . ALA A 1 81 ? 10.359 6.117 6.812 1 98.31 81 ALA A C 1
ATOM 639 O O . ALA A 1 81 ? 10.445 6.023 8.039 1 98.31 81 ALA A O 1
ATOM 640 N N . SER A 1 82 ? 9.617 5.371 6.082 1 98.75 82 SER A N 1
ATOM 641 C CA . SER A 1 82 ? 8.844 4.305 6.715 1 98.75 82 SER A CA 1
ATOM 642 C C . SER A 1 82 ? 9.758 3.25 7.328 1 98.75 82 SER A C 1
ATOM 644 O O . SER A 1 82 ? 10.734 2.826 6.703 1 98.75 82 SER A O 1
ATOM 646 N N . VAL A 1 83 ? 9.43 2.83 8.523 1 98.88 83 VAL A N 1
ATOM 647 C CA . VAL A 1 83 ? 10.125 1.749 9.211 1 98.88 83 VAL A CA 1
ATOM 648 C C . VAL A 1 83 ? 9.227 0.513 9.273 1 98.88 83 VAL A C 1
ATOM 650 O O . VAL A 1 83 ? 9.695 -0.609 9.062 1 98.88 83 VAL A O 1
ATOM 653 N N . ASP A 1 84 ? 7.969 0.839 9.57 1 98.69 84 ASP A N 1
ATOM 654 C CA . ASP A 1 84 ? 7 -0.237 9.75 1 98.69 84 ASP A CA 1
ATOM 655 C C . ASP A 1 84 ? 5.578 0.253 9.484 1 98.69 84 ASP A C 1
ATOM 657 O O . ASP A 1 84 ? 5.207 1.354 9.891 1 98.69 84 ASP A O 1
ATOM 661 N N . ILE A 1 85 ? 4.82 -0.516 8.758 1 98.94 85 ILE A N 1
ATOM 662 C CA . ILE A 1 85 ? 3.396 -0.24 8.594 1 98.94 85 ILE A CA 1
ATOM 663 C C . ILE A 1 85 ? 2.596 -1.524 8.797 1 98.94 85 ILE A C 1
ATOM 665 O O . ILE A 1 85 ? 2.98 -2.588 8.305 1 98.94 85 ILE A O 1
ATOM 669 N N . HIS A 1 86 ? 1.598 -1.48 9.625 1 98.94 86 HIS A N 1
ATOM 670 C CA . HIS A 1 86 ? 0.718 -2.611 9.898 1 98.94 86 HIS A CA 1
ATOM 671 C C . HIS A 1 86 ? -0.742 -2.246 9.648 1 98.94 86 HIS A C 1
ATOM 673 O O . HIS A 1 86 ? -1.235 -1.247 10.172 1 98.94 86 HIS A O 1
ATOM 679 N N . MET A 1 87 ? -1.396 -3.045 8.805 1 98.88 87 MET A N 1
ATOM 680 C CA . MET A 1 87 ? -2.787 -2.816 8.422 1 98.88 87 MET A CA 1
ATOM 681 C C . MET A 1 87 ? -3.664 -3.996 8.828 1 98.88 87 MET A C 1
ATOM 683 O O . MET A 1 87 ? -3.318 -5.148 8.562 1 98.88 87 MET A O 1
ATOM 687 N N . ASN A 1 88 ? -4.738 -3.754 9.453 1 98.94 88 ASN A N 1
ATOM 688 C CA . ASN A 1 88 ? -5.828 -4.703 9.648 1 98.94 88 ASN A CA 1
ATOM 689 C C . ASN A 1 88 ? -7.043 -4.348 8.797 1 98.94 88 ASN A C 1
ATOM 691 O O . ASN A 1 88 ? -7.621 -3.27 8.953 1 98.94 88 ASN A O 1
ATOM 695 N N . TYR A 1 89 ? -7.355 -5.223 7.902 1 98.94 89 TYR A N 1
ATOM 696 C CA . TYR A 1 89 ? -8.516 -5.039 7.035 1 98.94 89 TYR A CA 1
ATOM 697 C C . TYR A 1 89 ? -9.75 -5.703 7.625 1 98.94 89 TYR A C 1
ATOM 699 O O . TYR A 1 89 ? -9.844 -6.934 7.668 1 98.94 89 TYR A O 1
ATOM 707 N N . LEU A 1 90 ? -10.703 -4.898 8.031 1 98.88 90 LEU A N 1
ATOM 708 C CA . LEU A 1 90 ? -11.805 -5.387 8.859 1 98.88 90 LEU A CA 1
ATOM 709 C C . LEU A 1 90 ? -13.07 -5.57 8.031 1 98.88 90 LEU A C 1
ATOM 711 O O . LEU A 1 90 ? -13.867 -6.473 8.297 1 98.88 90 LEU A O 1
ATOM 715 N N . LYS A 1 91 ? -13.258 -4.684 7.129 1 98.75 91 LYS A N 1
ATOM 716 C CA . LYS A 1 91 ? -14.43 -4.711 6.254 1 98.75 91 LYS A CA 1
ATOM 717 C C . LYS A 1 91 ? -14.094 -4.152 4.875 1 98.75 91 LYS A C 1
ATOM 719 O O . LYS A 1 91 ? -13.227 -3.285 4.742 1 98.75 91 LYS A O 1
ATOM 724 N N . GLY A 1 92 ? -14.82 -4.625 3.82 1 98.69 92 GLY A N 1
ATOM 725 C CA . GLY A 1 92 ? -14.617 -4.141 2.463 1 98.69 92 GLY A CA 1
ATOM 726 C C . GLY A 1 92 ? -15.453 -2.92 2.131 1 98.69 92 GLY A C 1
ATOM 727 O O . GLY A 1 92 ? -16.391 -2.582 2.859 1 98.69 92 GLY A O 1
ATOM 728 N N . ALA A 1 93 ? -15.07 -2.188 1.124 1 98.81 93 ALA A N 1
ATOM 729 C CA . ALA A 1 93 ? -15.844 -1.134 0.47 1 98.81 93 ALA A CA 1
ATOM 730 C C . ALA A 1 93 ? -15.867 -1.329 -1.043 1 98.81 93 ALA A C 1
ATOM 732 O O . ALA A 1 93 ? -15.031 -2.055 -1.594 1 98.81 93 ALA A O 1
ATOM 733 N N . ARG A 1 94 ? -16.797 -0.781 -1.684 1 98.69 94 ARG A N 1
ATOM 734 C CA . ARG A 1 94 ? -17 -1.011 -3.111 1 98.69 94 ARG A CA 1
ATOM 735 C C . ARG A 1 94 ? -16.859 0.287 -3.898 1 98.69 94 ARG A C 1
ATOM 737 O O . ARG A 1 94 ? -16.969 1.377 -3.334 1 98.69 94 ARG A O 1
ATOM 744 N N . LYS A 1 95 ? -16.609 0.077 -5.168 1 98.75 95 LYS A N 1
ATOM 745 C CA . LYS A 1 95 ? -16.703 1.207 -6.086 1 98.75 95 LYS A CA 1
ATOM 746 C C . LYS A 1 95 ? -17.969 2.031 -5.828 1 98.75 95 LYS A C 1
ATOM 748 O O . LYS A 1 95 ? -19.047 1.475 -5.66 1 98.75 95 LYS A O 1
ATOM 753 N N . GLY A 1 96 ? -17.766 3.326 -5.75 1 98.81 96 GLY A N 1
ATOM 754 C CA . GLY A 1 96 ? -18.875 4.227 -5.5 1 98.81 96 GLY A CA 1
ATOM 755 C C . GLY A 1 96 ? -19 4.645 -4.047 1 98.81 96 GLY A C 1
ATOM 756 O O . GLY A 1 96 ? -19.609 5.676 -3.738 1 98.81 96 GLY A O 1
ATOM 757 N N . ASP A 1 97 ? -18.484 3.844 -3.115 1 98.88 97 ASP A N 1
ATOM 758 C CA . ASP A 1 97 ? -18.484 4.23 -1.708 1 98.88 97 ASP A CA 1
ATOM 759 C C . ASP A 1 97 ? -17.594 5.453 -1.477 1 98.88 97 ASP A C 1
ATOM 761 O O . ASP A 1 97 ? -16.578 5.629 -2.154 1 98.88 97 ASP A O 1
ATOM 765 N N . GLU A 1 98 ? -18 6.273 -0.607 1 98.94 98 GLU A N 1
ATOM 766 C CA . GLU A 1 98 ? -17.141 7.332 -0.083 1 98.94 98 GLU A CA 1
ATOM 767 C C . GLU A 1 98 ? -16.484 6.91 1.228 1 98.94 98 GLU A C 1
ATOM 769 O O . GLU A 1 98 ? -17.156 6.488 2.164 1 98.94 98 GLU A O 1
ATOM 774 N N . ILE A 1 99 ? -15.164 7.059 1.27 1 98.94 99 ILE A N 1
ATOM 775 C CA . ILE A 1 99 ? -14.445 6.668 2.475 1 98.94 99 ILE A CA 1
ATOM 776 C C . ILE A 1 99 ? -13.664 7.863 3.02 1 98.94 99 ILE A C 1
ATOM 778 O O . ILE A 1 99 ? -13.445 8.844 2.307 1 98.94 99 ILE A O 1
ATOM 782 N N . VAL A 1 100 ? -13.305 7.777 4.32 1 98.94 100 VAL A N 1
ATOM 783 C CA . VAL A 1 100 ? -12.484 8.789 4.98 1 98.94 100 VAL A CA 1
ATOM 784 C C . VAL A 1 100 ? -11.336 8.109 5.73 1 98.94 100 VAL A C 1
ATOM 786 O O . VAL A 1 100 ? -11.531 7.07 6.367 1 98.94 100 VAL A O 1
ATOM 789 N N . VAL A 1 101 ? -10.164 8.648 5.625 1 98.94 101 VAL A N 1
ATOM 790 C CA . VAL A 1 101 ? -8.992 8.234 6.391 1 98.94 101 VAL A CA 1
ATOM 791 C C . VAL A 1 101 ? -8.641 9.305 7.422 1 98.94 101 VAL A C 1
ATOM 793 O O . VAL A 1 101 ? -8.445 10.477 7.07 1 98.94 101 VAL A O 1
ATOM 796 N N . ASP A 1 102 ? -8.586 8.898 8.625 1 98.94 102 ASP A N 1
ATOM 797 C CA . ASP A 1 102 ? -8.156 9.773 9.711 1 98.94 102 ASP A CA 1
ATOM 798 C C . ASP A 1 102 ? -6.848 9.281 10.328 1 98.94 102 ASP A C 1
ATOM 800 O O . ASP A 1 102 ? -6.715 8.102 10.648 1 98.94 102 ASP A O 1
ATOM 804 N N . CYS A 1 103 ? -5.93 10.195 10.492 1 98.81 103 CYS A N 1
ATOM 805 C CA . CYS A 1 103 ? -4.617 9.875 11.031 1 98.81 103 CYS A CA 1
ATOM 806 C C . CYS A 1 103 ? -4.273 10.773 12.219 1 98.81 103 CYS A C 1
ATOM 808 O O . CYS A 1 103 ? -4.699 11.93 12.266 1 98.81 103 CYS A O 1
ATOM 810 N N . ASN A 1 104 ? -3.498 10.188 13.094 1 98.81 104 ASN A N 1
ATOM 811 C CA . ASN A 1 104 ? -3.055 10.922 14.266 1 98.81 104 ASN A CA 1
ATOM 812 C C . ASN A 1 104 ? -1.675 10.461 14.734 1 98.81 104 ASN A C 1
ATOM 814 O O . ASN A 1 104 ? -1.455 9.273 14.945 1 98.81 104 ASN A O 1
ATOM 818 N N . VAL A 1 105 ? -0.781 11.445 14.969 1 98.88 105 VAL A N 1
ATOM 819 C CA . VAL A 1 105 ? 0.511 11.141 15.57 1 98.88 105 VAL A CA 1
ATOM 820 C C . VAL A 1 105 ? 0.33 10.852 17.062 1 98.88 105 VAL A C 1
ATOM 822 O O . VAL A 1 105 ? 0.008 11.758 17.844 1 98.88 105 VAL A O 1
ATOM 825 N N . VAL A 1 106 ? 0.573 9.656 17.422 1 98.88 106 VAL A N 1
ATOM 826 C CA . VAL A 1 106 ? 0.384 9.211 18.797 1 98.88 106 VAL A CA 1
ATOM 827 C C . VAL A 1 106 ? 1.577 9.641 19.656 1 98.88 106 VAL A C 1
ATOM 829 O O . VAL A 1 106 ? 1.409 10.07 20.797 1 98.88 106 VAL A O 1
ATOM 832 N N . LYS A 1 107 ? 2.732 9.484 19.062 1 98.81 107 LYS A N 1
ATOM 833 C CA . LYS A 1 107 ? 3.98 9.82 19.734 1 98.81 107 LYS A CA 1
ATOM 834 C C . LYS A 1 107 ? 5.066 10.195 18.734 1 98.81 107 LYS A C 1
ATOM 836 O O . LYS A 1 107 ? 5.207 9.547 17.703 1 98.81 107 LYS A O 1
ATOM 841 N N . MET A 1 108 ? 5.738 11.203 19.047 1 98.38 108 MET A N 1
ATOM 842 C CA . MET A 1 108 ? 6.918 11.609 18.281 1 98.38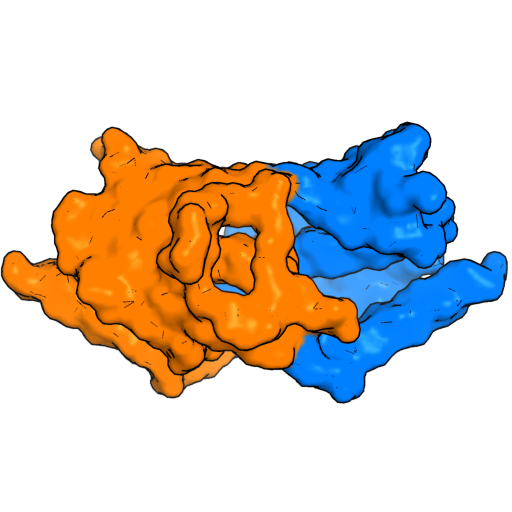 108 MET A CA 1
ATOM 843 C C . MET A 1 108 ? 8.133 11.727 19.188 1 98.38 108 MET A C 1
ATOM 845 O O . MET A 1 108 ? 8.133 12.523 20.141 1 98.38 108 MET A O 1
ATOM 849 N N . GLY A 1 109 ? 9.047 10.898 18.953 1 97.81 109 GLY A N 1
ATOM 850 C CA . GLY A 1 109 ? 10.305 10.992 19.672 1 97.81 109 GLY A CA 1
ATOM 851 C C . GLY A 1 109 ? 11.383 11.727 18.891 1 97.81 109 GLY A C 1
ATOM 852 O O . GLY A 1 109 ? 11.078 12.562 18.047 1 97.81 109 GLY A O 1
ATOM 853 N N . LEU A 1 110 ? 12.664 11.43 19.266 1 96.94 110 LEU A N 1
ATOM 854 C CA . LEU A 1 110 ? 13.781 12.094 18.609 1 96.94 110 LEU A CA 1
ATOM 855 C C . LEU A 1 110 ? 14.023 11.508 17.219 1 96.94 110 LEU A C 1
ATOM 857 O O . LEU A 1 110 ? 14.289 12.242 16.266 1 96.94 110 LEU A O 1
ATOM 861 N N . THR A 1 111 ? 13.844 10.148 17.094 1 97.94 111 THR A N 1
ATOM 862 C CA . THR A 1 111 ? 14.25 9.508 15.844 1 97.94 111 THR A CA 1
ATOM 863 C C . THR A 1 111 ? 13.078 8.758 15.219 1 97.94 111 THR A C 1
ATOM 865 O O . THR A 1 111 ? 13.125 8.391 14.039 1 97.94 111 THR A O 1
ATOM 868 N N . LEU A 1 112 ? 12.031 8.484 16.078 1 98.69 112 LEU A N 1
ATOM 869 C CA . LEU A 1 112 ? 10.891 7.73 15.57 1 98.69 112 LEU A CA 1
ATOM 870 C C . LEU A 1 112 ? 9.578 8.43 15.914 1 98.69 112 LEU A C 1
ATOM 872 O O . LEU A 1 112 ? 9.453 9.031 16.984 1 98.69 112 LEU A O 1
ATOM 876 N N . ALA A 1 113 ? 8.664 8.297 15.062 1 98.88 113 ALA A N 1
ATOM 877 C CA . ALA A 1 113 ? 7.289 8.703 15.32 1 98.88 113 ALA A CA 1
ATOM 878 C C . ALA A 1 113 ? 6.32 7.547 15.086 1 98.88 113 ALA A C 1
ATOM 880 O O . ALA A 1 113 ? 6.551 6.707 14.211 1 98.88 113 ALA A O 1
ATOM 881 N N . PHE A 1 114 ? 5.281 7.496 15.844 1 98.94 114 PHE A N 1
ATOM 882 C CA . PHE A 1 114 ? 4.242 6.473 15.797 1 98.94 114 PHE A CA 1
ATOM 883 C C . PHE A 1 114 ? 2.891 7.086 15.453 1 98.94 114 PHE A C 1
ATOM 885 O O . PHE A 1 114 ? 2.398 7.953 16.172 1 98.94 114 PHE A O 1
ATOM 892 N N . ILE A 1 115 ? 2.326 6.68 14.367 1 98.94 115 ILE A N 1
ATOM 893 C CA . ILE A 1 115 ? 1.091 7.27 13.867 1 98.94 115 ILE A CA 1
ATOM 894 C C . ILE A 1 115 ? 0.032 6.184 13.695 1 98.94 115 ILE A C 1
ATOM 896 O O . ILE A 1 115 ? 0.347 5.059 13.297 1 98.94 115 ILE A O 1
ATOM 900 N N . GLU A 1 116 ? -1.169 6.52 13.992 1 99 116 GLU A N 1
ATOM 901 C CA . GLU A 1 116 ? -2.303 5.629 13.758 1 99 116 GLU A CA 1
ATOM 902 C C . GLU A 1 116 ? -3.211 6.168 12.656 1 99 116 GLU A C 1
ATOM 904 O O . GLU A 1 116 ? -3.275 7.379 12.438 1 99 116 GLU A O 1
ATOM 909 N N . ALA A 1 117 ? -3.867 5.316 11.977 1 98.94 117 ALA A N 1
ATOM 910 C CA . ALA A 1 117 ? -4.824 5.676 10.93 1 98.94 117 ALA A CA 1
ATOM 911 C C . ALA A 1 117 ? -6.051 4.77 10.977 1 98.94 117 ALA A C 1
ATOM 913 O O . ALA A 1 117 ? -5.945 3.588 11.312 1 98.94 117 ALA A O 1
ATOM 914 N N . THR A 1 118 ? -7.148 5.312 10.656 1 99 118 THR A N 1
ATOM 915 C CA . THR A 1 118 ? -8.398 4.578 10.5 1 99 118 THR A CA 1
ATOM 916 C C . THR A 1 118 ? -9.109 4.984 9.211 1 99 118 THR A C 1
ATOM 918 O O . THR A 1 118 ? -9.227 6.172 8.906 1 99 118 THR A O 1
ATOM 921 N N . ILE A 1 119 ? -9.5 4.02 8.422 1 99 119 ILE A N 1
ATOM 922 C CA . ILE A 1 119 ? -10.352 4.266 7.262 1 99 119 ILE A CA 1
ATOM 923 C C . ILE A 1 119 ? -11.789 3.844 7.578 1 99 119 ILE A C 1
ATOM 925 O O . ILE A 1 119 ? -12.023 2.74 8.078 1 99 119 ILE A O 1
ATOM 929 N N . LYS A 1 120 ? -12.703 4.699 7.289 1 98.94 120 LYS A N 1
ATOM 930 C CA . LYS A 1 120 ? -14.117 4.418 7.527 1 98.94 120 LYS A CA 1
ATOM 931 C C . LYS A 1 120 ? -14.945 4.656 6.27 1 98.94 120 LYS A C 1
ATOM 933 O O . LYS A 1 120 ? -14.562 5.457 5.414 1 98.94 120 LYS A O 1
ATOM 938 N N . ASN A 1 121 ? -16 3.906 6.148 1 98.94 121 ASN A N 1
ATOM 939 C CA . ASN A 1 121 ? -17.062 4.238 5.203 1 98.94 121 ASN A CA 1
ATOM 940 C C . ASN A 1 121 ? -17.875 5.434 5.676 1 98.94 121 ASN A C 1
ATOM 942 O O . ASN A 1 121 ? -18.406 5.43 6.793 1 98.94 121 ASN A O 1
ATOM 946 N N . LYS A 1 122 ? -18.094 6.414 4.91 1 98.69 122 LYS A N 1
ATOM 947 C CA . LYS A 1 122 ? -18.703 7.656 5.363 1 98.69 122 LYS A CA 1
ATOM 948 C C . LYS A 1 122 ? -20.219 7.484 5.559 1 98.69 122 LYS A C 1
ATOM 950 O O . LYS A 1 122 ? -20.812 8.148 6.398 1 98.69 122 LYS A O 1
ATOM 955 N N . ALA A 1 123 ? -20.781 6.656 4.73 1 98.44 123 ALA A N 1
ATOM 956 C CA . ALA A 1 123 ? -22.234 6.527 4.738 1 98.44 123 ALA A CA 1
ATOM 957 C C . ALA A 1 123 ? -22.719 5.879 6.031 1 98.44 123 ALA A C 1
ATOM 959 O O . ALA A 1 123 ? -23.766 6.258 6.566 1 98.44 123 ALA A O 1
ATOM 960 N N . ASN A 1 124 ? -21.953 4.965 6.582 1 98.31 124 ASN A N 1
ATOM 961 C CA . ASN A 1 124 ? -22.469 4.211 7.719 1 98.31 124 ASN A CA 1
ATOM 962 C C . ASN A 1 124 ? -21.5 4.23 8.898 1 98.31 124 ASN A C 1
ATOM 964 O O . ASN A 1 124 ? -21.797 3.701 9.969 1 98.31 124 ASN A O 1
ATOM 968 N N . GLY A 1 125 ? -20.344 4.773 8.719 1 98.44 125 GLY A N 1
ATOM 969 C CA . GLY A 1 125 ? -19.375 4.914 9.797 1 98.44 125 GLY A CA 1
ATOM 970 C C . GLY A 1 125 ? -18.609 3.633 10.078 1 98.44 125 GLY A C 1
ATOM 971 O O . GLY A 1 125 ? -17.781 3.59 10.984 1 98.44 125 GLY A O 1
ATOM 972 N N . HIS A 1 126 ? -18.781 2.541 9.289 1 98.75 126 HIS A N 1
ATOM 973 C CA . HIS A 1 126 ? -18.062 1.289 9.516 1 98.75 126 HIS A CA 1
ATOM 974 C C . HIS A 1 126 ? -16.562 1.479 9.375 1 98.75 126 HIS A C 1
ATOM 976 O O . HIS A 1 126 ? -16.094 2.111 8.422 1 98.75 126 HIS A O 1
ATOM 982 N N . VAL A 1 127 ? -15.867 0.94 10.367 1 98.94 127 VAL A N 1
ATOM 983 C CA . VAL A 1 127 ? -14.414 0.905 10.266 1 98.94 127 VAL A CA 1
ATOM 984 C C . VAL A 1 127 ? -13.992 -0.157 9.258 1 98.94 127 VAL A C 1
ATOM 986 O O . VAL A 1 127 ? -14.336 -1.333 9.398 1 98.94 127 VAL A O 1
ATOM 989 N N . LEU A 1 128 ? -13.289 0.279 8.242 1 98.94 128 LEU A N 1
ATOM 990 C CA . LEU A 1 128 ? -12.852 -0.61 7.172 1 98.94 128 LEU A CA 1
ATOM 991 C C . LEU A 1 128 ? -11.438 -1.121 7.434 1 98.94 128 LEU A C 1
ATOM 993 O O . LEU A 1 128 ? -11.141 -2.293 7.188 1 98.94 128 LEU A O 1
ATOM 997 N N . VAL A 1 129 ? -10.531 -0.259 7.926 1 98.94 129 VAL A N 1
ATOM 998 C CA . VAL A 1 129 ? -9.117 -0.571 8.125 1 98.94 129 VAL A CA 1
ATOM 999 C C . VAL A 1 129 ? -8.594 0.161 9.359 1 98.94 129 VAL A C 1
ATOM 1001 O O . VAL A 1 129 ? -8.922 1.329 9.578 1 98.94 129 VAL A O 1
ATOM 1004 N N . LYS A 1 130 ? -7.82 -0.469 10.156 1 98.94 130 LYS A N 1
ATOM 1005 C CA . LYS A 1 130 ? -6.973 0.138 11.18 1 98.94 130 LYS A CA 1
ATOM 1006 C C . LYS A 1 130 ? -5.496 -0.078 10.867 1 98.94 130 LYS A C 1
ATOM 1008 O O . LYS A 1 130 ? -5.098 -1.157 10.422 1 98.94 130 LYS A O 1
ATOM 1013 N N . ALA A 1 131 ? -4.73 0.948 11.156 1 98.94 131 ALA A N 1
ATOM 1014 C CA . ALA A 1 131 ? -3.328 0.808 10.781 1 98.94 131 ALA A CA 1
ATOM 1015 C C . ALA A 1 131 ? -2.424 1.591 11.727 1 98.94 131 ALA A C 1
ATOM 1017 O O . ALA A 1 131 ? -2.869 2.537 12.383 1 98.94 131 ALA A O 1
ATOM 1018 N N . THR A 1 132 ? -1.222 1.168 11.836 1 98.94 132 THR A N 1
ATOM 1019 C CA . THR A 1 132 ? -0.135 1.905 12.469 1 98.94 132 THR A CA 1
ATOM 1020 C C . THR A 1 132 ? 1.042 2.066 11.508 1 98.94 132 THR A C 1
ATOM 1022 O O . THR A 1 132 ? 1.277 1.206 10.656 1 98.94 132 THR A O 1
ATOM 1025 N N . HIS A 1 133 ? 1.683 3.111 11.617 1 98.94 133 HIS A N 1
ATOM 1026 C CA . HIS A 1 133 ? 2.828 3.471 10.789 1 98.94 133 HIS A CA 1
ATOM 1027 C C . HIS A 1 133 ? 3.945 4.082 11.633 1 98.94 133 HIS A C 1
ATOM 1029 O O . HIS A 1 133 ? 3.738 5.09 12.312 1 98.94 133 HIS A O 1
ATOM 1035 N N . THR A 1 134 ? 5.055 3.447 11.664 1 98.94 134 THR A N 1
ATOM 1036 C CA . THR A 1 134 ? 6.242 3.98 12.32 1 98.94 134 THR A CA 1
ATOM 1037 C C . THR A 1 134 ? 7.18 4.617 11.297 1 98.94 134 THR A C 1
ATOM 1039 O O . THR A 1 134 ? 7.52 3.998 10.289 1 98.94 134 THR A O 1
ATOM 1042 N N . LEU A 1 135 ? 7.582 5.801 11.586 1 98.88 135 LEU A N 1
ATOM 1043 C CA . LEU A 1 135 ? 8.422 6.551 10.656 1 98.88 135 LEU A CA 1
ATOM 1044 C C . LEU A 1 135 ? 9.711 6.996 11.336 1 98.88 135 LEU A C 1
ATOM 1046 O O . LEU A 1 135 ? 9.703 7.422 12.492 1 98.88 135 LEU A O 1
ATOM 1050 N N . TYR A 1 136 ? 10.781 6.844 10.648 1 98.75 136 TYR A N 1
ATOM 1051 C CA . TYR A 1 136 ? 12.07 7.426 11.016 1 98.75 136 TYR A CA 1
ATOM 1052 C C . TYR A 1 136 ? 12.07 8.93 10.797 1 98.75 136 TYR A C 1
ATOM 1054 O O . TYR A 1 136 ? 11.516 9.422 9.812 1 98.75 136 TYR A O 1
ATOM 1062 N N . LEU A 1 137 ? 12.703 9.648 11.688 1 98.06 137 LEU A N 1
ATOM 1063 C CA . LEU A 1 137 ? 12.867 11.094 11.617 1 98.06 137 LEU A CA 1
ATOM 1064 C C . LEU A 1 137 ? 14.344 11.469 11.484 1 98.06 137 LEU A C 1
ATOM 1066 O O . LEU A 1 137 ? 15.164 11.094 12.32 1 98.06 137 LEU A O 1
ATOM 1070 N N . SER A 1 138 ? 14.625 12.227 10.5 1 95 138 SER A N 1
ATOM 1071 C CA . SER A 1 138 ? 15.984 12.758 10.438 1 95 138 SER A CA 1
ATOM 1072 C C . SER A 1 138 ? 16.203 13.836 11.492 1 95 138 SER A C 1
ATOM 1074 O O . SER A 1 138 ? 15.289 14.578 11.836 1 95 138 SER A O 1
ATOM 1076 N N . GLN A 1 139 ? 17.438 13.852 12.023 1 87.88 139 GLN A N 1
ATOM 1077 C CA . GLN A 1 139 ? 17.797 14.859 13.016 1 87.88 139 GLN A CA 1
ATOM 1078 C C . GLN A 1 139 ? 18.375 16.109 12.344 1 87.88 139 GLN A C 1
ATOM 1080 O O . GLN A 1 139 ? 18.969 16.031 11.273 1 87.88 139 GLN A O 1
ATOM 1085 N N . MET B 1 1 ? 0.118 -27.609 -13.953 1 70.69 1 MET B N 1
ATOM 1086 C CA . MET B 1 1 ? 0.46 -26.969 -15.219 1 70.69 1 MET B CA 1
ATOM 1087 C C . MET B 1 1 ? -0.589 -25.938 -15.609 1 70.69 1 MET B C 1
ATOM 1089 O O . MET B 1 1 ? -0.277 -24.75 -15.742 1 70.69 1 MET B O 1
ATOM 1093 N N . ALA B 1 2 ? -1.878 -26.266 -15.555 1 79.94 2 ALA B N 1
ATOM 1094 C CA . ALA B 1 2 ? -2.969 -25.375 -15.969 1 79.94 2 ALA B CA 1
ATOM 1095 C C . ALA B 1 2 ? -3.133 -24.219 -15 1 79.94 2 ALA B C 1
ATOM 1097 O O . ALA B 1 2 ? -3.336 -23.078 -15.422 1 79.94 2 ALA B O 1
ATOM 1098 N N . ARG B 1 3 ? -2.76 -24.453 -13.836 1 86.25 3 ARG B N 1
ATOM 1099 C CA . ARG B 1 3 ? -2.953 -23.453 -12.805 1 86.25 3 ARG B CA 1
ATOM 1100 C C . ARG B 1 3 ? -1.885 -22.359 -12.898 1 86.25 3 ARG B C 1
ATOM 1102 O O . ARG B 1 3 ? -2.184 -21.172 -12.75 1 86.25 3 ARG B O 1
ATOM 1109 N N . ILE B 1 4 ? -0.728 -22.703 -13.203 1 88.75 4 ILE B N 1
ATOM 1110 C CA . ILE B 1 4 ? 0.395 -21.781 -13.328 1 88.75 4 ILE B CA 1
ATOM 1111 C C . ILE B 1 4 ? 0.171 -20.859 -14.523 1 88.75 4 ILE B C 1
ATOM 1113 O O . ILE B 1 4 ? 0.371 -19.641 -14.414 1 88.75 4 ILE B O 1
ATOM 1117 N N . GLU B 1 5 ? -0.268 -21.406 -15.594 1 92.75 5 GLU B N 1
ATOM 1118 C CA . GLU B 1 5 ? -0.546 -20.609 -16.781 1 92.75 5 GLU B CA 1
ATOM 1119 C C . GLU B 1 5 ? -1.668 -19.609 -16.531 1 92.75 5 GLU B C 1
ATOM 1121 O O . GLU B 1 5 ? -1.603 -18.453 -16.969 1 92.75 5 GLU B O 1
ATOM 1126 N N . GLU B 1 6 ? -2.658 -20.047 -15.844 1 94.31 6 GLU B N 1
ATOM 1127 C CA . GLU B 1 6 ? -3.754 -19.156 -15.469 1 94.31 6 GLU B CA 1
ATOM 1128 C C . GLU B 1 6 ? -3.252 -17.984 -14.625 1 94.31 6 GLU B C 1
ATOM 1130 O O . GLU B 1 6 ? -3.672 -16.844 -14.828 1 94.31 6 GLU B O 1
ATOM 1135 N N . CYS B 1 7 ? -2.414 -18.266 -13.711 1 94.75 7 CYS B N 1
ATOM 1136 C CA . CYS B 1 7 ? -1.847 -17.234 -12.852 1 94.75 7 CYS B CA 1
ATOM 1137 C C . CYS B 1 7 ? -1.055 -16.219 -13.672 1 94.75 7 CYS B C 1
ATOM 1139 O O . CYS B 1 7 ? -1.112 -15.016 -13.414 1 94.75 7 CYS B O 1
ATOM 1141 N N . LYS B 1 8 ? -0.354 -16.688 -14.641 1 95.25 8 LYS B N 1
ATOM 1142 C CA . LYS B 1 8 ? 0.373 -15.781 -15.531 1 95.25 8 LYS B CA 1
ATOM 1143 C C . LYS B 1 8 ? -0.583 -14.859 -16.281 1 95.25 8 LYS B C 1
ATOM 1145 O O . LYS B 1 8 ? -0.325 -13.656 -16.391 1 95.25 8 LYS B O 1
ATOM 1150 N N . GLN B 1 9 ? -1.643 -15.414 -16.719 1 94.88 9 GLN B N 1
ATOM 1151 C CA . GLN B 1 9 ? -2.639 -14.641 -17.453 1 94.88 9 GLN B CA 1
ATOM 1152 C C . GLN B 1 9 ? -3.305 -13.609 -16.547 1 94.88 9 GLN B C 1
ATOM 1154 O O . GLN B 1 9 ? -3.553 -12.477 -16.953 1 94.88 9 GLN B O 1
ATOM 1159 N N . ILE B 1 10 ? -3.561 -14.047 -15.359 1 93.25 10 ILE B N 1
ATOM 1160 C CA . ILE B 1 10 ? -4.176 -13.156 -14.383 1 93.25 10 ILE B CA 1
ATOM 1161 C C . ILE B 1 10 ? -3.264 -11.961 -14.117 1 93.25 10 ILE B C 1
ATOM 1163 O O . ILE B 1 10 ? -3.709 -10.812 -14.164 1 93.25 10 ILE B O 1
ATOM 1167 N N . PHE B 1 11 ? -2.021 -12.211 -13.891 1 96.12 11 PHE B N 1
ATOM 1168 C CA . PHE B 1 11 ? -1.06 -11.148 -13.633 1 96.12 11 PHE B CA 1
ATOM 1169 C C . PHE B 1 11 ? -1.029 -10.156 -14.797 1 96.12 11 PHE B C 1
ATOM 1171 O O . PHE B 1 11 ? -1.109 -8.945 -14.586 1 96.12 11 PHE B O 1
ATOM 1178 N N . HIS B 1 12 ? -0.985 -10.703 -15.984 1 95.25 12 HIS B N 1
ATOM 1179 C CA . HIS B 1 12 ? -0.887 -9.852 -17.172 1 95.25 12 HIS B CA 1
ATOM 1180 C C . HIS B 1 12 ? -2.162 -9.039 -17.375 1 95.25 12 HIS B C 1
ATOM 1182 O O . HIS B 1 12 ? -2.1 -7.844 -17.641 1 95.25 12 HIS B O 1
ATOM 1188 N N . LYS B 1 13 ? -3.199 -9.68 -17.188 1 93.75 13 LYS B N 1
ATOM 1189 C CA . LYS B 1 13 ? -4.473 -8.992 -17.375 1 93.75 13 LYS B CA 1
ATOM 1190 C C . LYS B 1 13 ? -4.652 -7.863 -16.359 1 93.75 13 LYS B C 1
ATOM 1192 O O . LYS B 1 13 ? -5.004 -6.742 -16.734 1 93.75 13 LYS B O 1
ATOM 1197 N N . PHE B 1 14 ? -4.336 -8.148 -15.133 1 90.38 14 PHE B N 1
ATOM 1198 C CA . PHE B 1 14 ? -4.562 -7.18 -14.07 1 90.38 14 PHE B CA 1
ATOM 1199 C C . PHE B 1 14 ? -3.574 -6.023 -14.172 1 90.38 14 PHE B C 1
ATOM 1201 O O . PHE B 1 14 ? -3.93 -4.871 -13.914 1 90.38 14 PHE B O 1
ATOM 1208 N N . SER B 1 15 ? -2.371 -6.27 -14.617 1 94.56 15 SER B N 1
ATOM 1209 C CA . SER B 1 15 ? -1.335 -5.242 -14.602 1 94.56 15 SER B CA 1
ATOM 1210 C C . SER B 1 15 ? -1.313 -4.461 -15.914 1 94.56 15 SER B C 1
ATOM 1212 O O . SER B 1 15 ? -0.91 -3.295 -15.945 1 94.56 15 SER B O 1
ATOM 1214 N N . ARG B 1 16 ? -1.878 -5 -17 1 94.56 16 ARG B N 1
ATOM 1215 C CA . ARG B 1 16 ? -1.645 -4.379 -18.297 1 94.56 16 ARG B CA 1
ATOM 1216 C C . ARG B 1 16 ? -2.957 -3.934 -18.938 1 94.56 16 ARG B C 1
ATOM 1218 O O . ARG B 1 16 ? -2.986 -2.959 -19.688 1 94.56 16 ARG B O 1
ATOM 1225 N N . GLU B 1 17 ? -3.959 -4.594 -18.719 1 90 17 GLU B N 1
ATOM 1226 C CA . GLU B 1 17 ? -5.168 -4.371 -19.5 1 90 17 GLU B CA 1
ATOM 1227 C C . GLU B 1 17 ? -6.273 -3.756 -18.656 1 90 17 GLU B C 1
ATOM 1229 O O . GLU B 1 17 ? -7.188 -3.115 -19.172 1 90 17 GLU B O 1
ATOM 1234 N N . GLY B 1 18 ? -6.211 -3.949 -17.438 1 86.75 18 GLY B N 1
ATOM 1235 C CA . GLY B 1 18 ? -7.293 -3.49 -16.578 1 86.75 18 GLY B CA 1
ATOM 1236 C C . GLY B 1 18 ? -7.176 -2.027 -16.188 1 86.75 18 GLY B C 1
ATOM 1237 O O . GLY B 1 18 ? -6.215 -1.356 -16.578 1 86.75 18 GLY B O 1
ATOM 1238 N N . ASN B 1 19 ? -8.234 -1.527 -15.602 1 93.44 19 ASN B N 1
ATOM 1239 C CA . ASN B 1 19 ? -8.258 -0.16 -15.094 1 93.44 19 ASN B CA 1
ATOM 1240 C C . ASN B 1 19 ? -8.352 -0.127 -13.57 1 93.44 19 ASN B C 1
ATOM 1242 O O . ASN B 1 19 ? -8.672 0.911 -12.992 1 93.44 19 ASN B O 1
ATOM 1246 N N . SER B 1 20 ? -8.117 -1.319 -13.023 1 97.56 20 SER B N 1
ATOM 1247 C CA . SER B 1 20 ? -8.117 -1.426 -11.57 1 97.56 20 SER B CA 1
ATOM 1248 C C . SER B 1 20 ? -6.793 -0.956 -10.977 1 97.56 20 SER B C 1
ATOM 1250 O O . SER B 1 20 ? -5.895 -0.542 -11.711 1 97.56 20 SER B O 1
ATOM 1252 N N . TYR B 1 21 ? -6.723 -0.936 -9.656 1 98.5 21 TYR B N 1
ATOM 1253 C CA . TYR B 1 21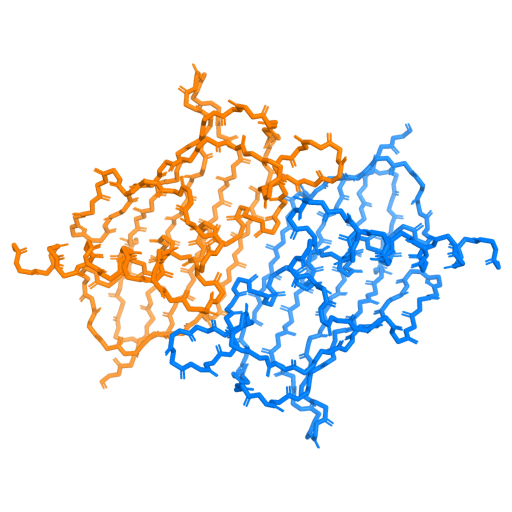 ? -5.531 -0.453 -8.969 1 98.5 21 TYR B CA 1
ATOM 1254 C C . TYR B 1 21 ? -4.309 -1.276 -9.352 1 98.5 21 TYR B C 1
ATOM 1256 O O . TYR B 1 21 ? -3.18 -0.786 -9.297 1 98.5 21 TYR B O 1
ATOM 1264 N N . ASP B 1 22 ? -4.465 -2.498 -9.797 1 97.94 22 ASP B N 1
ATOM 1265 C CA . ASP B 1 22 ? -3.387 -3.398 -10.203 1 97.94 22 ASP B CA 1
ATOM 1266 C C . ASP B 1 22 ? -2.6 -2.822 -11.375 1 97.94 22 ASP B C 1
ATOM 1268 O O . ASP B 1 22 ? -1.479 -3.256 -11.648 1 97.94 22 ASP B O 1
ATOM 1272 N N . ARG B 1 23 ? -3.176 -1.869 -12 1 97.62 23 ARG B N 1
ATOM 1273 C CA . ARG B 1 23 ? -2.512 -1.221 -13.125 1 97.62 23 ARG B CA 1
ATOM 1274 C C . ARG B 1 23 ? -1.199 -0.578 -12.688 1 97.62 23 ARG B C 1
ATOM 1276 O O . ARG B 1 23 ? -0.309 -0.354 -13.516 1 97.62 23 ARG B O 1
ATOM 1283 N N . ASN B 1 24 ? -1.057 -0.347 -11.445 1 98.25 24 ASN B N 1
ATOM 1284 C CA . ASN B 1 24 ? 0.176 0.214 -10.906 1 98.25 24 ASN B CA 1
ATOM 1285 C C . ASN B 1 24 ? 1.35 -0.748 -11.07 1 98.25 24 ASN B C 1
ATOM 1287 O O . ASN B 1 24 ? 2.506 -0.359 -10.891 1 98.25 24 ASN B O 1
ATOM 1291 N N . LEU B 1 25 ? 1.104 -1.984 -11.461 1 98.44 25 LEU B N 1
ATOM 1292 C CA . LEU B 1 25 ? 2.16 -2.959 -11.719 1 98.44 25 LEU B CA 1
ATOM 1293 C C . LEU B 1 25 ? 2.436 -3.076 -13.219 1 98.44 25 LEU B C 1
ATOM 1295 O O . LEU B 1 25 ? 3.025 -4.062 -13.672 1 98.44 25 LEU B O 1
ATOM 1299 N N . GLU B 1 26 ? 2.09 -2.127 -13.945 1 98.06 26 GLU B N 1
ATOM 1300 C CA . GLU B 1 26 ? 2.166 -2.197 -15.406 1 98.06 26 GLU B CA 1
ATOM 1301 C C . GLU B 1 26 ? 3.605 -2.391 -15.875 1 98.06 26 GLU B C 1
ATOM 1303 O O . GLU B 1 26 ? 3.844 -2.957 -16.938 1 98.06 26 GLU B O 1
ATOM 1308 N N . LYS B 1 27 ? 4.594 -2 -15.141 1 98.25 27 LYS B N 1
ATOM 1309 C CA . LYS B 1 27 ? 5.996 -2.094 -15.547 1 98.25 27 LYS B CA 1
ATOM 1310 C C . LYS B 1 27 ? 6.684 -3.281 -14.883 1 98.25 27 LYS B C 1
ATOM 1312 O O . LYS B 1 27 ? 7.887 -3.484 -15.047 1 98.25 27 LYS B O 1
ATOM 1317 N N . ALA B 1 28 ? 5.949 -4.047 -14.117 1 98.5 28 ALA B N 1
ATOM 1318 C CA . ALA B 1 28 ? 6.512 -5.199 -13.422 1 98.5 28 ALA B CA 1
ATOM 1319 C C . ALA B 1 28 ? 6.527 -6.43 -14.328 1 98.5 28 ALA B C 1
ATOM 1321 O O . ALA B 1 28 ? 5.664 -6.582 -15.195 1 98.5 28 ALA B O 1
ATOM 1322 N N . GLU B 1 29 ? 7.488 -7.266 -14.102 1 98.31 29 GLU B N 1
ATOM 1323 C CA . GLU B 1 29 ? 7.629 -8.5 -14.875 1 98.31 29 GLU B CA 1
ATOM 1324 C C . GLU B 1 29 ? 7.5 -9.727 -13.977 1 98.31 29 GLU B C 1
ATOM 1326 O O . GLU B 1 29 ? 8.258 -9.883 -13.023 1 98.31 29 GLU B O 1
ATOM 1331 N N . LEU B 1 30 ? 6.59 -10.602 -14.32 1 98.31 30 LEU B N 1
ATOM 1332 C CA . LEU B 1 30 ? 6.469 -11.883 -13.641 1 98.31 30 LEU B CA 1
ATOM 1333 C C . LEU B 1 30 ? 7.594 -12.828 -14.055 1 98.31 30 LEU B C 1
ATOM 1335 O O . LEU B 1 30 ? 7.625 -13.297 -15.195 1 98.31 30 LEU B O 1
ATOM 1339 N N . VAL B 1 31 ? 8.469 -13.117 -13.156 1 97.88 31 VAL B N 1
ATOM 1340 C CA . VAL B 1 31 ? 9.656 -13.922 -13.438 1 97.88 31 VAL B CA 1
ATOM 1341 C C . VAL B 1 31 ? 9.32 -15.406 -13.266 1 97.88 31 VAL B C 1
ATOM 1343 O O . VAL B 1 31 ? 9.773 -16.25 -14.047 1 97.88 31 VAL B O 1
ATOM 1346 N N . SER B 1 32 ? 8.625 -15.711 -12.195 1 97.88 32 SER B N 1
ATOM 1347 C CA . SER B 1 32 ? 8.25 -17.094 -11.922 1 97.88 32 SER B CA 1
ATOM 1348 C C . SER B 1 32 ? 6.988 -17.172 -11.07 1 97.88 32 SER B C 1
ATOM 1350 O O . SER B 1 32 ? 6.746 -16.297 -10.227 1 97.88 32 SER B O 1
ATOM 1352 N N . VAL B 1 33 ? 6.211 -18.141 -11.328 1 97.69 33 VAL B N 1
ATOM 1353 C CA . VAL B 1 33 ? 5.047 -18.5 -10.523 1 97.69 33 VAL B CA 1
ATOM 1354 C C . VAL B 1 33 ? 4.891 -20.016 -10.484 1 97.69 33 VAL B C 1
ATOM 1356 O O . VAL B 1 33 ? 4.812 -20.656 -11.531 1 97.69 33 VAL B O 1
ATOM 1359 N N . THR B 1 34 ? 5.008 -20.531 -9.305 1 97.06 34 THR B N 1
ATOM 1360 C CA . THR B 1 34 ? 4.887 -21.969 -9.07 1 97.06 34 THR B CA 1
ATOM 1361 C C . THR B 1 34 ? 3.99 -22.25 -7.863 1 97.06 34 THR B C 1
ATOM 1363 O O . THR B 1 34 ? 3.338 -21.328 -7.348 1 97.06 34 THR B O 1
ATOM 1366 N N . ASP B 1 35 ? 3.91 -23.469 -7.348 1 97.31 35 ASP B N 1
ATOM 1367 C CA . ASP B 1 35 ? 3.008 -23.859 -6.27 1 97.31 35 ASP B CA 1
ATOM 1368 C C . ASP B 1 35 ? 3.299 -23.078 -4.992 1 97.31 35 ASP B C 1
ATOM 1370 O O . ASP B 1 35 ? 4.176 -23.453 -4.211 1 97.31 35 ASP B O 1
ATOM 1374 N N . GLY B 1 36 ? 2.5 -22.062 -4.781 1 98.25 36 GLY B N 1
ATOM 1375 C CA . GLY B 1 36 ? 2.584 -21.266 -3.568 1 98.25 36 GLY B CA 1
ATOM 1376 C C . GLY B 1 36 ? 3.715 -20.266 -3.596 1 98.25 36 GLY B C 1
ATOM 1377 O O . GLY B 1 36 ? 4.098 -19.719 -2.557 1 98.25 36 GLY B O 1
ATOM 1378 N N . LYS B 1 37 ? 4.305 -20.047 -4.785 1 98.69 37 LYS B N 1
ATOM 1379 C CA . LYS B 1 37 ? 5.434 -19.125 -4.895 1 98.69 37 LYS B CA 1
ATOM 1380 C C . LYS B 1 37 ? 5.285 -18.203 -6.105 1 98.69 37 LYS B C 1
ATOM 1382 O O . LYS B 1 37 ? 4.754 -18.625 -7.141 1 98.69 37 LYS B O 1
ATOM 1387 N N . CYS B 1 38 ? 5.781 -16.984 -5.941 1 98.31 38 CYS B N 1
ATOM 1388 C CA . CYS B 1 38 ? 5.777 -16 -7.02 1 98.31 38 CYS B CA 1
ATOM 1389 C C . CYS B 1 38 ? 6.988 -15.086 -6.926 1 98.31 38 CYS B C 1
ATOM 1391 O O . CYS B 1 38 ? 7.398 -14.703 -5.828 1 98.31 38 CYS B O 1
ATOM 1393 N N . SER B 1 39 ? 7.59 -14.766 -8.055 1 98.88 39 SER B N 1
ATOM 1394 C CA . SER B 1 39 ? 8.68 -13.805 -8.148 1 98.88 39 SER B CA 1
ATOM 1395 C C . SER B 1 39 ? 8.414 -12.766 -9.234 1 98.88 39 SER B C 1
ATOM 1397 O O . SER B 1 39 ? 8.109 -13.109 -10.375 1 98.88 39 SER B O 1
ATOM 1399 N N . VAL B 1 40 ? 8.516 -11.523 -8.898 1 98.88 40 VAL B N 1
ATOM 1400 C CA . VAL B 1 40 ? 8.242 -10.414 -9.797 1 98.88 40 VAL B CA 1
ATOM 1401 C C . VAL B 1 40 ? 9.391 -9.406 -9.734 1 98.88 40 VAL B C 1
ATOM 1403 O O . VAL B 1 40 ? 9.898 -9.102 -8.656 1 98.88 40 VAL B O 1
ATOM 1406 N N . GLU B 1 41 ? 9.781 -8.852 -10.836 1 98.94 41 GLU B N 1
ATOM 1407 C CA . GLU B 1 41 ? 10.844 -7.852 -10.922 1 98.94 41 GLU B CA 1
ATOM 1408 C C . GLU B 1 41 ? 10.32 -6.535 -11.492 1 98.94 41 GLU B C 1
ATOM 1410 O O . GLU B 1 41 ? 9.383 -6.527 -12.289 1 98.94 41 GLU B O 1
ATOM 1415 N N . VAL B 1 42 ? 11 -5.48 -11.109 1 98.88 42 VAL B N 1
ATOM 1416 C CA . VAL B 1 42 ? 10.633 -4.156 -11.602 1 98.88 42 VAL B CA 1
ATOM 1417 C C . VAL B 1 42 ? 11.859 -3.252 -11.625 1 98.88 42 VAL B C 1
ATOM 1419 O O . VAL B 1 42 ? 12.648 -3.248 -10.672 1 98.88 42 VAL B O 1
ATOM 1422 N N . LYS B 1 43 ? 12.055 -2.535 -12.68 1 98.94 43 LYS B N 1
ATOM 1423 C CA . LYS B 1 43 ? 12.953 -1.381 -12.68 1 98.94 43 LYS B CA 1
ATOM 1424 C C . LYS B 1 43 ? 12.219 -0.119 -12.234 1 98.94 43 LYS B C 1
ATOM 1426 O O . LYS B 1 43 ? 11.242 0.295 -12.867 1 98.94 43 LYS B O 1
ATOM 1431 N N . LEU B 1 44 ? 12.711 0.481 -11.18 1 98.94 44 LEU B N 1
ATOM 1432 C CA . LEU B 1 44 ? 11.992 1.597 -10.57 1 98.94 44 LEU B CA 1
ATOM 1433 C C . LEU B 1 44 ? 12.055 2.832 -11.461 1 98.94 44 LEU B C 1
ATOM 1435 O O . LEU B 1 44 ? 13.133 3.236 -11.898 1 98.94 44 LEU B O 1
ATOM 1439 N N . GLU B 1 45 ? 10.945 3.363 -11.711 1 98.81 45 GLU B N 1
ATOM 1440 C CA . GLU B 1 45 ? 10.766 4.617 -12.438 1 98.81 45 GLU B CA 1
ATOM 1441 C C . GLU B 1 45 ? 10.062 5.656 -11.562 1 98.81 45 GLU B C 1
ATOM 1443 O O . GLU B 1 45 ? 9.758 5.395 -10.398 1 98.81 45 GLU B O 1
ATOM 1448 N N . ASP B 1 46 ? 9.766 6.816 -12.109 1 98.31 46 ASP B N 1
ATOM 1449 C CA . ASP B 1 46 ? 9.172 7.906 -11.344 1 98.31 46 ASP B CA 1
ATOM 1450 C C . ASP B 1 46 ? 7.844 7.473 -10.719 1 98.31 46 ASP B C 1
ATOM 1452 O O . ASP B 1 46 ? 7.562 7.785 -9.562 1 98.31 46 ASP B O 1
ATOM 1456 N N . GLN B 1 47 ? 7.051 6.711 -11.453 1 98.31 47 GLN B N 1
ATOM 1457 C CA . GLN B 1 47 ? 5.711 6.34 -11.008 1 98.31 47 GLN B CA 1
ATOM 1458 C C . GLN B 1 47 ? 5.773 5.375 -9.82 1 98.31 47 GLN B C 1
ATOM 1460 O O . GLN B 1 47 ? 4.746 5.059 -9.219 1 98.31 47 GLN B O 1
ATOM 1465 N N . HIS B 1 48 ? 7.027 4.895 -9.523 1 98.81 48 HIS B N 1
ATOM 1466 C CA . HIS B 1 48 ? 7.195 3.943 -8.43 1 98.81 48 HIS B CA 1
ATOM 1467 C C . HIS B 1 48 ? 7.801 4.613 -7.203 1 98.81 48 HIS B C 1
ATOM 1469 O O . HIS B 1 48 ? 7.969 3.977 -6.164 1 98.81 48 HIS B O 1
ATOM 1475 N N . THR B 1 49 ? 8.203 5.902 -7.328 1 98.56 49 THR B N 1
ATOM 1476 C CA . THR B 1 49 ? 9.016 6.547 -6.305 1 98.56 49 THR B CA 1
ATOM 1477 C C . THR B 1 49 ? 8.25 7.691 -5.645 1 98.56 49 THR B C 1
ATOM 1479 O O . THR B 1 49 ? 7.172 8.07 -6.109 1 98.56 49 THR B O 1
ATOM 1482 N N . ASN B 1 50 ? 8.773 8.102 -4.496 1 96.75 50 ASN B N 1
ATOM 1483 C CA . ASN B 1 50 ? 8.281 9.359 -3.93 1 96.75 50 ASN B CA 1
ATOM 1484 C C . ASN B 1 50 ? 8.898 10.562 -4.625 1 96.75 50 ASN B C 1
ATOM 1486 O O . ASN B 1 50 ? 9.602 10.414 -5.629 1 96.75 50 ASN B O 1
ATOM 1490 N N . GLN B 1 51 ? 8.578 11.695 -4.129 1 92.75 51 GLN B N 1
ATOM 1491 C CA . GLN B 1 51 ? 8.969 12.93 -4.789 1 92.75 51 GLN B CA 1
ATOM 1492 C C . GLN B 1 51 ? 10.484 13.117 -4.746 1 92.75 51 GLN B C 1
ATOM 1494 O O . GLN B 1 51 ? 11.031 13.969 -5.449 1 92.75 51 GLN B O 1
ATOM 1499 N N . PHE B 1 52 ? 11.133 12.367 -3.896 1 94.62 52 PHE B N 1
ATOM 1500 C CA . PHE B 1 52 ? 12.578 12.508 -3.738 1 94.62 52 PHE B CA 1
ATOM 1501 C C . PHE B 1 52 ? 13.312 11.391 -4.48 1 94.62 52 PHE B C 1
ATOM 1503 O O . PHE B 1 52 ? 14.531 11.273 -4.383 1 94.62 52 PHE B O 1
ATOM 1510 N N . GLY B 1 53 ? 12.617 10.539 -5.152 1 97.38 53 GLY B N 1
ATOM 1511 C CA . GLY B 1 53 ? 13.227 9.539 -6.02 1 97.38 53 GLY B CA 1
ATOM 1512 C C . GLY B 1 53 ? 13.484 8.219 -5.316 1 97.38 53 GLY B C 1
ATOM 1513 O O . GLY B 1 53 ? 14.148 7.336 -5.867 1 97.38 53 GLY B O 1
ATOM 1514 N N . TRP B 1 54 ? 13.055 8.117 -4.098 1 98.44 54 TRP B N 1
ATOM 1515 C CA . TRP B 1 54 ? 13.133 6.844 -3.383 1 98.44 54 TRP B CA 1
ATOM 1516 C C . TRP B 1 54 ? 11.922 5.973 -3.689 1 98.44 54 TRP B C 1
ATOM 1518 O O . TRP B 1 54 ? 10.828 6.484 -3.934 1 98.44 54 TRP B O 1
ATOM 1528 N N . MET B 1 55 ? 12.148 4.621 -3.678 1 98.88 55 MET B N 1
ATOM 1529 C CA . MET B 1 55 ? 10.984 3.75 -3.816 1 98.88 55 MET B CA 1
ATOM 1530 C C . MET B 1 55 ? 9.922 4.094 -2.779 1 98.88 55 MET B C 1
ATOM 1532 O O . MET B 1 55 ? 10.203 4.109 -1.579 1 98.88 55 MET B O 1
ATOM 1536 N N . HIS B 1 56 ? 8.789 4.391 -3.281 1 98.88 56 HIS B N 1
ATOM 1537 C CA . HIS B 1 56 ? 7.695 4.746 -2.387 1 98.88 56 HIS B CA 1
ATOM 1538 C C . HIS B 1 56 ? 7.289 3.562 -1.516 1 98.88 56 HIS B C 1
ATOM 1540 O O . HIS B 1 56 ? 7.141 2.443 -2.012 1 98.88 56 HIS B O 1
ATOM 1546 N N . GLY B 1 57 ? 7.035 3.754 -0.234 1 98.81 57 GLY B N 1
ATOM 1547 C CA . GLY B 1 57 ? 6.586 2.695 0.658 1 98.81 57 GLY B CA 1
ATOM 1548 C C . GLY B 1 57 ? 5.281 2.059 0.22 1 98.81 57 GLY B C 1
ATOM 1549 O O . GLY B 1 57 ? 5.105 0.845 0.342 1 98.81 57 GLY B O 1
ATOM 1550 N N . ALA B 1 58 ? 4.414 2.859 -0.271 1 98.81 58 ALA B N 1
ATOM 1551 C CA . ALA B 1 58 ? 3.117 2.359 -0.72 1 98.81 58 ALA B CA 1
ATOM 1552 C C . ALA B 1 58 ? 3.262 1.518 -1.985 1 98.81 58 ALA B C 1
ATOM 1554 O O . ALA B 1 58 ? 2.48 0.593 -2.217 1 98.81 58 ALA B O 1
ATOM 1555 N N . PHE B 1 59 ? 4.227 1.82 -2.836 1 98.94 59 PHE B N 1
ATOM 1556 C CA . PHE B 1 59 ? 4.461 0.956 -3.986 1 98.94 59 PHE B CA 1
ATOM 1557 C C . PHE B 1 59 ? 4.973 -0.409 -3.541 1 98.94 59 PHE B C 1
ATOM 1559 O O . PHE B 1 59 ? 4.547 -1.439 -4.07 1 98.94 59 PHE B O 1
ATOM 1566 N N . ALA B 1 60 ? 5.91 -0.383 -2.607 1 98.94 60 ALA B N 1
ATOM 1567 C CA . ALA B 1 60 ? 6.344 -1.651 -2.025 1 98.94 60 ALA B CA 1
ATOM 1568 C C . ALA B 1 60 ? 5.152 -2.455 -1.513 1 98.94 60 ALA B C 1
ATOM 1570 O O . ALA B 1 60 ? 5.07 -3.666 -1.735 1 98.94 60 ALA B O 1
ATOM 1571 N N . ALA B 1 61 ? 4.199 -1.778 -0.828 1 98.94 61 ALA B N 1
ATOM 1572 C CA . ALA B 1 61 ? 3.008 -2.455 -0.321 1 98.94 61 ALA B CA 1
ATOM 1573 C C . ALA B 1 61 ? 2.166 -3.016 -1.465 1 9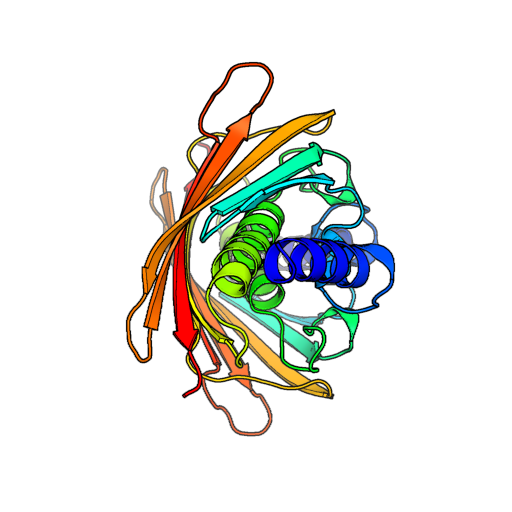8.94 61 ALA B C 1
ATOM 1575 O O . ALA B 1 61 ? 1.572 -4.09 -1.339 1 98.94 61 ALA B O 1
ATOM 1576 N N . THR B 1 62 ? 2.084 -2.295 -2.549 1 98.88 62 THR B N 1
ATOM 1577 C CA . THR B 1 62 ? 1.356 -2.766 -3.723 1 98.88 62 THR B CA 1
ATOM 1578 C C . THR B 1 62 ? 1.979 -4.051 -4.266 1 98.88 62 THR B C 1
ATOM 1580 O O . THR B 1 62 ? 1.271 -5.016 -4.555 1 98.88 62 THR B O 1
ATOM 1583 N N . LEU B 1 63 ? 3.32 -4.043 -4.387 1 98.88 63 LEU B N 1
ATOM 1584 C CA . LEU B 1 63 ? 4.02 -5.238 -4.844 1 98.88 63 LEU B CA 1
ATOM 1585 C C . LEU B 1 63 ? 3.729 -6.422 -3.932 1 98.88 63 LEU B C 1
ATOM 1587 O O . LEU B 1 63 ? 3.361 -7.5 -4.406 1 98.88 63 LEU B O 1
ATOM 1591 N N . VAL B 1 64 ? 3.844 -6.211 -2.635 1 98.94 64 VAL B N 1
ATOM 1592 C CA . VAL B 1 64 ? 3.641 -7.285 -1.672 1 98.94 64 VAL B CA 1
ATOM 1593 C C . VAL B 1 64 ? 2.201 -7.793 -1.76 1 98.94 64 VAL B C 1
ATOM 1595 O O . VAL B 1 64 ? 1.968 -9 -1.863 1 98.94 64 VAL B O 1
ATOM 1598 N N . ASP B 1 65 ? 1.246 -6.914 -1.696 1 98.88 65 ASP B N 1
ATOM 1599 C CA . ASP B 1 65 ? -0.171 -7.262 -1.74 1 98.88 65 ASP B CA 1
ATOM 1600 C C . ASP B 1 65 ? -0.49 -8.109 -2.973 1 98.88 65 ASP B C 1
ATOM 1602 O O . ASP B 1 65 ? -1.026 -9.211 -2.854 1 98.88 65 ASP B O 1
ATOM 1606 N N . CYS B 1 66 ? -0.098 -7.656 -4.125 1 98.5 66 CYS B N 1
ATOM 1607 C CA . CYS B 1 66 ? -0.451 -8.305 -5.383 1 98.5 66 CYS B CA 1
ATOM 1608 C C . CYS B 1 66 ? 0.298 -9.625 -5.543 1 98.5 66 CYS B C 1
ATOM 1610 O O . CYS B 1 66 ? -0.281 -10.625 -5.973 1 98.5 66 CYS B O 1
ATOM 1612 N N . CYS B 1 67 ? 1.555 -9.664 -5.156 1 98.56 67 CYS B N 1
ATOM 1613 C CA . CYS B 1 67 ? 2.369 -10.852 -5.41 1 98.56 67 CYS B CA 1
ATOM 1614 C C . CYS B 1 67 ? 2.031 -11.961 -4.426 1 98.56 67 CYS B C 1
ATOM 1616 O O . CYS B 1 67 ? 2.064 -13.141 -4.785 1 98.56 67 CYS B O 1
ATOM 1618 N N . THR B 1 68 ? 1.746 -11.602 -3.172 1 98.75 68 THR B N 1
ATOM 1619 C CA . THR B 1 68 ? 1.318 -12.625 -2.225 1 98.75 68 THR B CA 1
ATOM 1620 C C . THR B 1 68 ? -0.029 -13.211 -2.635 1 98.75 68 THR B C 1
ATOM 1622 O O . THR B 1 68 ? -0.247 -14.422 -2.52 1 98.75 68 THR B O 1
ATOM 1625 N N . SER B 1 69 ? -0.953 -12.359 -3.105 1 98.25 69 SER B N 1
ATOM 1626 C CA . SER B 1 69 ? -2.23 -12.852 -3.609 1 98.25 69 SER B CA 1
ATOM 1627 C C . SER B 1 69 ? -2.031 -13.789 -4.793 1 98.25 69 SER B C 1
ATOM 1629 O O . SER B 1 69 ? -2.668 -14.844 -4.871 1 98.25 69 SER B O 1
ATOM 1631 N N . LEU B 1 70 ? -1.118 -13.438 -5.684 1 97.81 70 LEU B N 1
ATOM 1632 C CA . LEU B 1 70 ? -0.851 -14.266 -6.855 1 97.81 70 LEU B CA 1
ATOM 1633 C C . LEU B 1 70 ? -0.27 -15.617 -6.445 1 97.81 70 LEU B C 1
ATOM 1635 O O . LEU B 1 70 ? -0.659 -16.656 -6.984 1 97.81 70 LEU B O 1
ATOM 1639 N N . ALA B 1 71 ? 0.7 -15.578 -5.535 1 98.25 71 ALA B N 1
ATOM 1640 C CA . ALA B 1 71 ? 1.24 -16.844 -5.02 1 98.25 71 ALA B CA 1
ATOM 1641 C C . ALA B 1 71 ? 0.129 -17.734 -4.477 1 98.25 71 ALA B C 1
ATOM 1643 O O . ALA B 1 71 ? 0.113 -18.938 -4.734 1 98.25 71 ALA B O 1
ATOM 1644 N N . LEU B 1 72 ? -0.771 -17.125 -3.781 1 98.19 72 LEU B N 1
ATOM 1645 C CA . LEU B 1 72 ? -1.856 -17.906 -3.18 1 98.19 72 LEU B CA 1
ATOM 1646 C C . LEU B 1 72 ? -2.801 -18.438 -4.25 1 98.19 72 LEU B C 1
ATOM 1648 O O . LEU B 1 72 ? -3.342 -19.531 -4.109 1 98.19 72 LEU B O 1
ATOM 1652 N N . PHE B 1 73 ? -2.971 -17.703 -5.309 1 96.81 73 PHE B N 1
ATOM 1653 C CA . PHE B 1 73 ? -3.861 -18.125 -6.383 1 96.81 73 PHE B CA 1
ATOM 1654 C C . PHE B 1 73 ? -3.375 -19.422 -7.02 1 96.81 73 PHE B C 1
ATOM 1656 O O . PHE B 1 73 ? -4.152 -20.141 -7.652 1 96.81 73 PHE B O 1
ATOM 1663 N N . THR B 1 74 ? -2.105 -19.781 -6.875 1 97.19 74 THR B N 1
ATOM 1664 C CA . THR B 1 74 ? -1.607 -21.047 -7.391 1 97.19 74 THR B CA 1
ATOM 1665 C C . THR B 1 74 ? -2.172 -22.219 -6.59 1 97.19 74 THR B C 1
ATOM 1667 O O . THR B 1 74 ? -2.141 -23.359 -7.047 1 97.19 74 THR B O 1
ATOM 1670 N N . LYS B 1 75 ? -2.723 -21.891 -5.383 1 96.75 75 LYS B N 1
ATOM 1671 C CA . LYS B 1 75 ? -3.162 -22.953 -4.488 1 96.75 75 LYS B CA 1
ATOM 1672 C C . LYS B 1 75 ? -4.664 -22.891 -4.238 1 96.75 75 LYS B C 1
ATOM 1674 O O . LYS B 1 75 ? -5.273 -23.859 -3.781 1 96.75 75 LYS B O 1
ATOM 1679 N N . HIS B 1 76 ? -5.191 -21.719 -4.504 1 95.75 76 HIS B N 1
ATOM 1680 C CA . HIS B 1 76 ? -6.594 -21.469 -4.18 1 95.75 76 HIS B CA 1
ATOM 1681 C C . HIS B 1 76 ? -7.293 -20.703 -5.297 1 95.75 76 HIS B C 1
ATOM 1683 O O . HIS B 1 76 ? -6.797 -19.672 -5.754 1 95.75 76 HIS B O 1
ATOM 1689 N N . THR B 1 77 ? -8.469 -21.078 -5.703 1 91.25 77 THR B N 1
ATOM 1690 C CA . THR B 1 77 ? -9.148 -20.484 -6.848 1 91.25 77 THR B CA 1
ATOM 1691 C C . THR B 1 77 ? -10.32 -19.609 -6.387 1 91.25 77 THR B C 1
ATOM 1693 O O . THR B 1 77 ? -10.898 -18.875 -7.188 1 91.25 77 THR B O 1
ATOM 1696 N N . GLY B 1 78 ? -10.695 -19.734 -5.109 1 93.56 78 GLY B N 1
ATOM 1697 C CA . GLY B 1 78 ? -11.836 -18.969 -4.613 1 93.56 78 GLY B CA 1
ATOM 1698 C C . GLY B 1 78 ? -11.492 -17.547 -4.25 1 93.56 78 GLY B C 1
ATOM 1699 O O . GLY B 1 78 ? -10.383 -17.078 -4.523 1 93.56 78 GLY B O 1
ATOM 1700 N N . PHE B 1 79 ? -12.438 -16.859 -3.729 1 95.56 79 PHE B N 1
ATOM 1701 C CA . PHE B 1 79 ? -12.32 -15.469 -3.299 1 95.56 79 PHE B CA 1
ATOM 1702 C C . PHE B 1 79 ? -11.336 -15.336 -2.146 1 95.56 79 PHE B C 1
ATOM 1704 O O . PHE B 1 79 ? -11.328 -16.156 -1.23 1 95.56 79 PHE B O 1
ATOM 1711 N N . ILE B 1 80 ? -10.531 -14.406 -2.262 1 97.94 80 ILE B N 1
ATOM 1712 C CA . ILE B 1 80 ? -9.633 -14.086 -1.158 1 97.94 80 ILE B CA 1
ATOM 1713 C C . ILE B 1 80 ? -9.805 -12.625 -0.758 1 97.94 80 ILE B C 1
ATOM 1715 O O . ILE B 1 80 ? -10.281 -11.812 -1.551 1 97.94 80 ILE B O 1
ATOM 1719 N N . ALA B 1 81 ? -9.445 -12.297 0.493 1 98.38 81 ALA B N 1
ATOM 1720 C CA . ALA B 1 81 ? -9.453 -10.93 0.993 1 98.38 81 ALA B CA 1
ATOM 1721 C C . ALA B 1 81 ? -8.352 -10.711 2.023 1 98.38 81 ALA B C 1
ATOM 1723 O O . ALA B 1 81 ? -8.094 -11.578 2.863 1 98.38 81 ALA B O 1
ATOM 1724 N N . SER B 1 82 ? -7.73 -9.586 1.933 1 98.75 82 SER B N 1
ATOM 1725 C CA . SER B 1 82 ? -6.699 -9.273 2.914 1 98.75 82 SER B CA 1
ATOM 1726 C C . SER B 1 82 ? -7.285 -9.156 4.316 1 98.75 82 SER B C 1
ATOM 1728 O O . SER B 1 82 ? -8.328 -8.531 4.508 1 98.75 82 SER B O 1
ATOM 1730 N N . VAL B 1 83 ? -6.605 -9.742 5.273 1 98.88 83 VAL B N 1
ATOM 1731 C CA . VAL B 1 83 ? -6.961 -9.633 6.688 1 98.88 83 VAL B CA 1
ATOM 1732 C C . VAL B 1 83 ? -5.938 -8.766 7.414 1 98.88 83 VAL B C 1
ATOM 1734 O O . VAL B 1 83 ? -6.309 -7.918 8.234 1 98.88 83 VAL B O 1
ATOM 1737 N N . ASP B 1 84 ? -4.699 -9.055 7.023 1 98.69 84 ASP B N 1
ATOM 1738 C CA . ASP B 1 84 ? -3.596 -8.367 7.688 1 98.69 84 ASP B CA 1
ATOM 1739 C C . ASP B 1 84 ? -2.363 -8.312 6.789 1 98.69 84 ASP B C 1
ATOM 1741 O O . ASP B 1 84 ? -2.031 -9.297 6.121 1 98.69 84 ASP B O 1
ATOM 1745 N N . ILE B 1 85 ? -1.727 -7.172 6.723 1 98.94 85 ILE B N 1
ATOM 1746 C CA . ILE B 1 85 ? -0.438 -7.059 6.047 1 98.94 85 ILE B CA 1
ATOM 1747 C C . ILE B 1 85 ? 0.537 -6.273 6.922 1 98.94 85 ILE B C 1
ATOM 1749 O O . ILE B 1 85 ? 0.169 -5.258 7.516 1 98.94 85 ILE B O 1
ATOM 1753 N N . HIS B 1 86 ? 1.704 -6.793 7.125 1 98.94 86 HIS B N 1
ATOM 1754 C CA . HIS B 1 86 ? 2.754 -6.16 7.914 1 98.94 86 HIS B CA 1
ATOM 1755 C C . HIS B 1 86 ? 4.047 -6.035 7.113 1 98.94 86 HIS B C 1
ATOM 1757 O O . HIS B 1 86 ? 4.539 -7.023 6.562 1 98.94 86 HIS B O 1
ATOM 1763 N N . MET B 1 87 ? 4.543 -4.805 7.023 1 98.88 87 MET B N 1
ATOM 1764 C CA . MET B 1 87 ? 5.75 -4.496 6.262 1 98.88 87 MET B CA 1
ATOM 1765 C C . MET B 1 87 ? 6.836 -3.934 7.168 1 98.88 87 MET B C 1
ATOM 1767 O O . MET B 1 87 ? 6.582 -3.031 7.969 1 98.88 87 MET B O 1
ATOM 1771 N N . ASN B 1 88 ? 8.008 -4.434 7.09 1 98.94 88 ASN B N 1
ATOM 1772 C CA . ASN B 1 88 ? 9.219 -3.832 7.641 1 98.94 88 ASN B CA 1
ATOM 1773 C C . ASN B 1 88 ? 10.117 -3.283 6.543 1 98.94 88 ASN B C 1
ATOM 1775 O O . ASN B 1 88 ? 10.594 -4.035 5.684 1 98.94 88 ASN B O 1
ATOM 1779 N N . TYR B 1 89 ? 10.297 -2.01 6.566 1 98.94 89 TYR B N 1
ATOM 1780 C CA . TYR B 1 89 ? 11.156 -1.341 5.598 1 98.94 89 TYR B CA 1
ATOM 1781 C C . TYR B 1 89 ? 12.578 -1.2 6.133 1 98.94 89 TYR B C 1
ATOM 1783 O O . TYR B 1 89 ? 12.82 -0.42 7.055 1 98.94 89 TYR B O 1
ATOM 1791 N N . LEU B 1 90 ? 13.492 -1.897 5.531 1 98.88 90 LEU B N 1
ATOM 1792 C CA . LEU B 1 90 ? 14.82 -2.062 6.113 1 98.88 90 LEU B CA 1
ATOM 1793 C C . LEU B 1 90 ? 15.836 -1.167 5.414 1 98.88 90 LEU B C 1
ATOM 1795 O O . LEU B 1 90 ? 16.781 -0.68 6.043 1 98.88 90 LEU B O 1
ATOM 1799 N N . LYS B 1 91 ? 15.68 -1.06 4.145 1 98.75 91 LYS B N 1
ATOM 1800 C CA . LYS B 1 91 ? 16.578 -0.246 3.326 1 98.75 91 LYS B CA 1
ATOM 1801 C C . LYS B 1 91 ? 15.828 0.378 2.15 1 98.75 91 LYS B C 1
ATOM 1803 O O . LYS B 1 91 ? 14.859 -0.197 1.648 1 98.75 91 LYS B O 1
ATOM 1808 N N . GLY B 1 92 ? 16.297 1.559 1.669 1 98.69 92 GLY B N 1
ATOM 1809 C CA . GLY B 1 92 ? 15.695 2.23 0.532 1 98.69 92 GLY B CA 1
ATOM 1810 C C . GLY B 1 92 ? 16.25 1.778 -0.801 1 98.69 92 GLY B C 1
ATOM 1811 O O . GLY B 1 92 ? 17.297 1.125 -0.851 1 98.69 92 GLY B O 1
ATOM 1812 N N . ALA B 1 93 ? 15.547 2.014 -1.859 1 98.81 93 ALA B N 1
ATOM 1813 C CA . ALA B 1 93 ? 15.992 1.902 -3.246 1 98.81 93 ALA B CA 1
ATOM 1814 C C . ALA B 1 93 ? 15.641 3.16 -4.035 1 98.81 93 ALA B C 1
ATOM 1816 O O . ALA B 1 93 ? 14.781 3.945 -3.619 1 98.81 93 ALA B O 1
ATOM 1817 N N . ARG B 1 94 ? 16.312 3.389 -5.086 1 98.62 94 ARG B N 1
ATOM 1818 C CA . ARG B 1 94 ? 16.141 4.629 -5.84 1 98.62 94 ARG B CA 1
ATOM 1819 C C . ARG B 1 94 ? 15.664 4.352 -7.258 1 98.62 94 ARG B C 1
ATOM 1821 O O . ARG B 1 94 ? 15.789 3.229 -7.754 1 98.62 94 ARG B O 1
ATOM 1828 N N . LYS B 1 95 ? 15.133 5.41 -7.82 1 98.69 95 LYS B N 1
ATOM 1829 C CA . LYS B 1 95 ? 14.844 5.367 -9.25 1 98.69 95 LYS B CA 1
ATOM 1830 C C . LYS B 1 95 ? 16.031 4.789 -10.031 1 98.69 95 LYS B C 1
ATOM 1832 O O . LYS B 1 95 ? 17.172 5.16 -9.789 1 98.69 95 LYS B O 1
ATOM 1837 N N . GLY B 1 96 ? 15.703 3.857 -10.891 1 98.81 96 GLY B N 1
ATOM 1838 C CA . GLY B 1 96 ? 16.734 3.219 -11.703 1 98.81 96 GLY B CA 1
ATOM 1839 C C . GLY B 1 96 ? 17.172 1.875 -11.148 1 98.81 96 GLY B C 1
ATOM 1840 O O . GLY B 1 96 ? 17.719 1.044 -11.883 1 98.81 96 GLY B O 1
ATOM 1841 N N . ASP B 1 97 ? 17.016 1.639 -9.852 1 98.88 97 ASP B N 1
ATOM 1842 C CA . ASP B 1 97 ? 17.328 0.335 -9.273 1 98.88 97 ASP B CA 1
ATOM 1843 C C . ASP B 1 97 ? 16.391 -0.744 -9.82 1 98.88 97 ASP B C 1
ATOM 1845 O O . ASP B 1 97 ? 15.227 -0.474 -10.102 1 98.88 97 ASP B O 1
ATOM 1849 N N . GLU B 1 98 ? 16.891 -1.883 -9.992 1 98.94 98 GLU B N 1
ATOM 1850 C CA . GLU B 1 98 ? 16.078 -3.068 -10.242 1 98.94 98 GLU B CA 1
ATOM 1851 C C . GLU B 1 98 ? 15.844 -3.852 -8.961 1 98.94 98 GLU B C 1
ATOM 1853 O O . GLU B 1 98 ? 16.781 -4.191 -8.242 1 98.94 98 GLU B O 1
ATOM 1858 N N . ILE B 1 99 ? 14.57 -4.145 -8.711 1 98.94 99 ILE B N 1
ATOM 1859 C CA . IL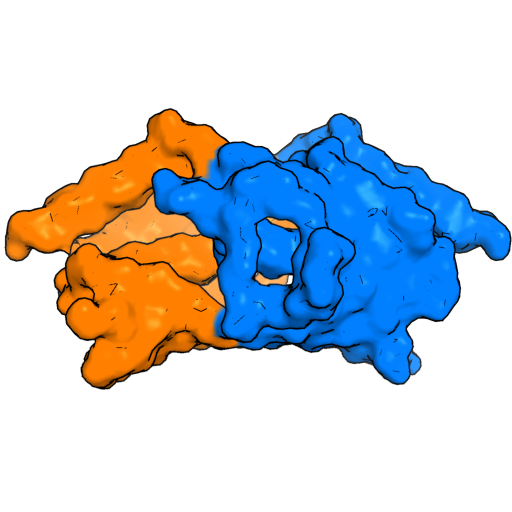E B 1 99 ? 14.234 -4.879 -7.492 1 98.94 99 ILE B CA 1
ATOM 1860 C C . ILE B 1 99 ? 13.492 -6.164 -7.852 1 98.94 99 ILE B C 1
ATOM 1862 O O . ILE B 1 99 ? 12.977 -6.297 -8.961 1 98.94 99 ILE B O 1
ATOM 1866 N N . VAL B 1 100 ? 13.5 -7.117 -6.898 1 98.94 100 VAL B N 1
ATOM 1867 C CA . VAL B 1 100 ? 12.766 -8.367 -7.031 1 98.94 100 VAL B CA 1
ATOM 1868 C C . VAL B 1 100 ? 11.945 -8.625 -5.773 1 98.94 100 VAL B C 1
ATOM 1870 O O . VAL B 1 100 ? 12.414 -8.398 -4.656 1 98.94 100 VAL B O 1
ATOM 1873 N N . VAL B 1 101 ? 10.727 -9.047 -5.93 1 98.94 101 VAL B N 1
ATOM 1874 C CA . VAL B 1 101 ? 9.852 -9.484 -4.852 1 98.94 101 VAL B CA 1
ATOM 1875 C C . VAL B 1 101 ? 9.648 -10.992 -4.93 1 98.94 101 VAL B C 1
ATOM 1877 O O . VAL B 1 101 ? 9.234 -11.516 -5.965 1 98.94 101 VAL B O 1
ATOM 1880 N N . ASP B 1 102 ? 9.961 -11.633 -3.871 1 98.94 102 ASP B N 1
ATOM 1881 C CA . ASP B 1 102 ? 9.719 -13.07 -3.752 1 98.94 102 ASP B CA 1
ATOM 1882 C C . ASP B 1 102 ? 8.688 -13.367 -2.664 1 98.94 102 ASP B C 1
ATOM 1884 O O . ASP B 1 102 ? 8.781 -12.844 -1.551 1 98.94 102 ASP B O 1
ATOM 1888 N N . CYS B 1 103 ? 7.742 -14.195 -3.002 1 98.75 103 CYS B N 1
ATOM 1889 C CA . CYS B 1 103 ? 6.664 -14.547 -2.084 1 98.75 103 CYS B CA 1
ATOM 1890 C C . CYS B 1 103 ? 6.535 -16.062 -1.943 1 98.75 103 CYS B C 1
ATOM 1892 O O . CYS B 1 103 ? 6.82 -16.797 -2.887 1 98.75 103 CYS B O 1
ATOM 1894 N N . ASN B 1 104 ? 6.086 -16.422 -0.784 1 98.81 104 ASN B N 1
ATOM 1895 C CA . ASN B 1 104 ? 5.871 -17.828 -0.498 1 98.81 104 ASN B CA 1
ATOM 1896 C C . ASN B 1 104 ? 4.727 -18.047 0.488 1 98.81 104 ASN B C 1
ATOM 1898 O O . ASN B 1 104 ? 4.711 -17.438 1.565 1 98.81 104 ASN B O 1
ATOM 1902 N N . VAL B 1 105 ? 3.807 -18.969 0.129 1 98.88 105 VAL B N 1
ATOM 1903 C CA . VAL B 1 105 ? 2.76 -19.375 1.061 1 98.88 105 VAL B CA 1
ATOM 1904 C C . VAL B 1 105 ? 3.35 -20.281 2.141 1 98.88 105 VAL B C 1
ATOM 1906 O O . VAL B 1 105 ? 3.744 -21.406 1.863 1 98.88 105 VAL B O 1
ATOM 1909 N N . VAL B 1 106 ? 3.361 -19.781 3.32 1 98.88 106 VAL B N 1
ATOM 1910 C CA . VAL B 1 106 ? 3.951 -20.5 4.445 1 98.88 106 VAL B CA 1
ATOM 1911 C C . VAL B 1 106 ? 2.977 -21.562 4.949 1 98.88 106 VAL B C 1
ATOM 1913 O O . VAL B 1 106 ? 3.381 -22.688 5.285 1 98.88 106 VAL B O 1
ATOM 1916 N N . LYS B 1 107 ? 1.726 -21.172 5.008 1 98.81 107 LYS B N 1
ATOM 1917 C CA . LYS B 1 107 ? 0.663 -22.047 5.492 1 98.81 107 LYS B CA 1
ATOM 1918 C C . LYS B 1 107 ? -0.683 -21.672 4.879 1 98.81 107 LYS B C 1
ATOM 1920 O O . LYS B 1 107 ? -1.01 -20.484 4.77 1 98.81 107 LYS B O 1
ATOM 1925 N N . MET B 1 108 ? -1.358 -22.641 4.477 1 98.44 108 MET B N 1
ATOM 1926 C CA . MET B 1 108 ? -2.734 -22.469 4.016 1 98.44 108 MET B CA 1
ATOM 1927 C C . MET B 1 108 ? -3.682 -23.375 4.797 1 98.44 108 MET B C 1
ATOM 1929 O O . MET B 1 108 ? -3.541 -24.594 4.773 1 98.44 108 MET B O 1
ATOM 1933 N N . GLY B 1 109 ? -4.512 -22.75 5.523 1 97.88 109 GLY B N 1
ATOM 1934 C CA . GLY B 1 109 ? -5.543 -23.5 6.219 1 97.88 109 GLY B CA 1
ATOM 1935 C C . GLY B 1 109 ? -6.863 -23.531 5.473 1 97.88 109 GLY B C 1
ATOM 1936 O O . GLY B 1 109 ? -6.895 -23.391 4.246 1 97.88 109 GLY B O 1
ATOM 1937 N N . LEU B 1 110 ? -7.961 -23.75 6.246 1 96.94 110 LEU B N 1
ATOM 1938 C CA . LEU B 1 110 ? -9.281 -23.828 5.637 1 96.94 110 LEU B CA 1
ATOM 1939 C C . LEU B 1 110 ? -9.805 -22.438 5.297 1 96.94 110 LEU B C 1
ATOM 1941 O O . LEU B 1 110 ? -10.398 -22.234 4.234 1 96.94 110 LEU B O 1
ATOM 1945 N N . THR B 1 111 ? -9.5 -21.453 6.184 1 98 111 THR B N 1
ATOM 1946 C CA . THR B 1 111 ? -10.141 -20.141 6.012 1 98 111 THR B CA 1
ATOM 1947 C C . THR B 1 111 ? -9.086 -19.047 5.887 1 98 111 THR B C 1
ATOM 1949 O O . THR B 1 111 ? -9.398 -17.938 5.457 1 98 111 THR B O 1
ATOM 1952 N N . LEU B 1 112 ? -7.848 -19.375 6.34 1 98.75 112 LEU B N 1
ATOM 1953 C CA . LEU B 1 112 ? -6.789 -18.375 6.305 1 98.75 112 LEU B CA 1
ATOM 1954 C C . LEU B 1 112 ? -5.527 -18.938 5.652 1 98.75 112 LEU B C 1
ATOM 1956 O O . LEU B 1 112 ? -5.203 -20.109 5.832 1 98.75 112 LEU B O 1
ATOM 1960 N N . ALA B 1 113 ? -4.848 -18.109 4.996 1 98.88 113 ALA B N 1
ATOM 1961 C CA . ALA B 1 113 ? -3.51 -18.406 4.492 1 98.88 113 ALA B CA 1
ATOM 1962 C C . ALA B 1 113 ? -2.504 -17.344 4.957 1 98.88 113 ALA B C 1
ATOM 1964 O O . ALA B 1 113 ? -2.852 -16.172 5.117 1 98.88 113 ALA B O 1
ATOM 1965 N N . PHE B 1 114 ? -1.306 -17.766 5.191 1 98.94 114 PHE B N 1
ATOM 1966 C CA . PHE B 1 114 ? -0.204 -16.922 5.656 1 98.94 114 PHE B CA 1
ATOM 1967 C C . PHE B 1 114 ? 0.932 -16.906 4.641 1 98.94 114 PHE B C 1
ATOM 1969 O O . PHE B 1 114 ? 1.482 -17.969 4.305 1 98.94 114 PHE B O 1
ATOM 1976 N N . ILE B 1 115 ? 1.25 -15.773 4.129 1 98.94 115 ILE B N 1
ATOM 1977 C CA . ILE B 1 115 ? 2.23 -15.633 3.059 1 98.94 115 ILE B CA 1
ATOM 1978 C C . ILE B 1 115 ? 3.33 -14.664 3.488 1 98.94 115 ILE B C 1
ATOM 1980 O O . ILE B 1 115 ? 3.061 -13.664 4.16 1 98.94 115 ILE B O 1
ATOM 1984 N N . GLU B 1 116 ? 4.52 -14.961 3.104 1 98.94 116 GLU B N 1
ATOM 1985 C CA . GLU B 1 116 ? 5.652 -14.078 3.336 1 98.94 116 GLU B CA 1
ATOM 1986 C C . GLU B 1 116 ? 6.176 -13.492 2.025 1 98.94 116 GLU B C 1
ATOM 1988 O O . GLU B 1 116 ? 6.035 -14.109 0.968 1 98.94 116 GLU B O 1
ATOM 1993 N N . ALA B 1 117 ? 6.727 -12.352 2.072 1 98.94 117 ALA B N 1
ATOM 1994 C CA . ALA B 1 117 ? 7.332 -11.695 0.917 1 98.94 117 ALA B CA 1
ATOM 1995 C C . ALA B 1 117 ? 8.625 -10.984 1.306 1 98.94 117 ALA B C 1
ATOM 1997 O O . ALA B 1 117 ? 8.75 -10.484 2.422 1 98.94 117 ALA B O 1
ATOM 1998 N N . THR B 1 118 ? 9.531 -10.961 0.425 1 99 118 THR B N 1
ATOM 1999 C CA . THR B 1 118 ? 10.773 -10.219 0.553 1 99 118 THR B CA 1
ATOM 2000 C C . THR B 1 118 ? 11.07 -9.438 -0.723 1 99 118 THR B C 1
ATOM 2002 O O . THR B 1 118 ? 10.953 -9.969 -1.827 1 99 118 THR B O 1
ATOM 2005 N N . ILE B 1 119 ? 11.375 -8.18 -0.588 1 99 119 ILE B N 1
ATOM 2006 C CA . ILE B 1 119 ? 11.859 -7.367 -1.702 1 99 119 ILE B CA 1
ATOM 2007 C C . ILE B 1 119 ? 13.359 -7.152 -1.569 1 99 119 ILE B C 1
ATOM 2009 O O . ILE B 1 119 ? 13.852 -6.773 -0.501 1 99 119 ILE B O 1
ATOM 2013 N N . LYS B 1 120 ? 14.055 -7.379 -2.611 1 98.94 120 LYS B N 1
ATOM 2014 C CA . LYS B 1 120 ? 15.508 -7.207 -2.625 1 98.94 120 LYS B CA 1
ATOM 2015 C C . LYS B 1 120 ? 15.945 -6.324 -3.789 1 98.94 120 LYS B C 1
ATOM 2017 O O . LYS B 1 120 ? 15.266 -6.254 -4.812 1 98.94 120 LYS B O 1
ATOM 2022 N N . ASN B 1 121 ? 17.016 -5.621 -3.582 1 98.94 121 ASN B N 1
ATOM 2023 C CA . ASN B 1 121 ? 17.75 -5.004 -4.688 1 98.94 121 ASN B CA 1
ATOM 2024 C C . ASN B 1 121 ? 18.516 -6.043 -5.5 1 98.94 121 ASN B C 1
ATOM 2026 O O . ASN B 1 121 ? 19.297 -6.812 -4.945 1 98.94 121 ASN B O 1
ATOM 2030 N N . LYS B 1 122 ? 18.406 -6.09 -6.758 1 98.69 122 LYS B N 1
ATOM 2031 C CA . LYS B 1 122 ? 18.953 -7.168 -7.562 1 98.69 122 LYS B CA 1
ATOM 2032 C C . LYS B 1 122 ? 20.469 -7.02 -7.707 1 98.69 122 LYS B C 1
ATOM 2034 O O . LYS B 1 122 ? 21.188 -8.016 -7.84 1 98.69 122 LYS B O 1
ATOM 2039 N N . ALA B 1 123 ? 20.906 -5.797 -7.75 1 98.5 123 ALA B N 1
ATOM 2040 C CA . ALA B 1 123 ? 22.312 -5.543 -8.023 1 98.5 123 ALA B CA 1
ATOM 2041 C C . ALA B 1 123 ? 23.188 -6.031 -6.879 1 98.5 123 ALA B C 1
ATOM 2043 O O . ALA B 1 123 ? 24.281 -6.551 -7.105 1 98.5 123 ALA B O 1
ATOM 2044 N N . ASN B 1 124 ? 22.703 -5.938 -5.66 1 98.31 124 ASN B N 1
ATOM 2045 C CA . ASN B 1 124 ? 23.594 -6.23 -4.535 1 98.31 124 ASN B CA 1
ATOM 2046 C C . ASN B 1 124 ? 22.953 -7.238 -3.578 1 98.31 124 ASN B C 1
ATOM 2048 O O . ASN B 1 124 ? 23.594 -7.652 -2.605 1 98.31 124 ASN B O 1
ATOM 2052 N N . GLY B 1 125 ? 21.734 -7.598 -3.789 1 98.44 125 GLY B N 1
ATOM 2053 C CA . GLY B 1 125 ? 21.078 -8.602 -2.98 1 98.44 125 GLY B CA 1
ATOM 2054 C C . GLY B 1 125 ? 20.578 -8.07 -1.65 1 98.44 125 GLY B C 1
ATOM 2055 O O . GLY B 1 125 ? 20.016 -8.812 -0.847 1 98.44 125 GLY B O 1
ATOM 2056 N N . HIS B 1 126 ? 20.656 -6.742 -1.365 1 98.75 126 HIS B N 1
ATOM 2057 C CA . HIS B 1 126 ? 20.188 -6.176 -0.107 1 98.75 126 HIS B CA 1
ATOM 2058 C C . HIS B 1 126 ? 18.688 -6.371 0.059 1 98.75 126 HIS B C 1
ATOM 2060 O O . HIS B 1 126 ? 17.922 -6.129 -0.875 1 98.75 126 HIS B O 1
ATOM 2066 N N . VAL B 1 127 ? 18.344 -6.848 1.253 1 98.94 127 VAL B N 1
ATOM 2067 C CA . VAL B 1 127 ? 16.922 -6.922 1.597 1 98.94 127 VAL B CA 1
ATOM 2068 C C . VAL B 1 127 ? 16.391 -5.52 1.876 1 98.94 127 VAL B C 1
ATOM 2070 O O . VAL B 1 127 ? 16.906 -4.816 2.75 1 98.94 127 VAL B O 1
ATOM 2073 N N . LEU B 1 128 ? 15.406 -5.133 1.115 1 98.94 128 LEU B N 1
ATOM 2074 C CA . LEU B 1 128 ? 14.812 -3.805 1.238 1 98.94 128 LEU B CA 1
ATOM 2075 C C . LEU B 1 128 ? 13.594 -3.836 2.15 1 98.94 128 LEU B C 1
ATOM 2077 O O . LEU B 1 128 ? 13.391 -2.926 2.957 1 98.94 128 LEU B O 1
ATOM 2081 N N . VAL B 1 129 ? 12.742 -4.883 2.027 1 98.94 129 VAL B N 1
ATOM 2082 C CA . VAL B 1 129 ? 11.484 -4.996 2.75 1 98.94 129 VAL B CA 1
ATOM 2083 C C . VAL B 1 129 ? 11.211 -6.457 3.092 1 98.94 129 VAL B C 1
ATOM 2085 O O . VAL B 1 129 ? 11.438 -7.348 2.268 1 98.94 129 VAL B O 1
ATOM 2088 N N . LYS B 1 130 ? 10.75 -6.73 4.258 1 98.94 130 LYS B N 1
ATOM 2089 C CA . LYS B 1 130 ? 10.125 -7.992 4.648 1 98.94 130 LYS B CA 1
ATOM 2090 C C . LYS B 1 130 ? 8.656 -7.797 5 1 98.94 130 LYS B C 1
ATOM 2092 O O . LYS B 1 130 ? 8.289 -6.809 5.637 1 98.94 130 LYS B O 1
ATOM 2097 N N . ALA B 1 131 ? 7.871 -8.781 4.613 1 98.94 131 ALA B N 1
ATOM 2098 C CA . ALA B 1 131 ? 6.445 -8.57 4.852 1 98.94 131 ALA B CA 1
ATOM 2099 C C . ALA B 1 131 ? 5.73 -9.898 5.082 1 98.94 131 ALA B C 1
ATOM 2101 O O . ALA B 1 131 ? 6.207 -10.953 4.656 1 98.94 131 ALA B O 1
ATOM 2102 N N . THR B 1 132 ? 4.656 -9.836 5.77 1 98.94 132 THR B N 1
ATOM 2103 C CA . THR B 1 132 ? 3.689 -10.93 5.895 1 98.94 132 THR B CA 1
ATOM 2104 C C . THR B 1 132 ? 2.293 -10.453 5.492 1 98.94 132 THR B C 1
ATOM 2106 O O . THR B 1 132 ? 1.95 -9.289 5.676 1 98.94 132 THR B O 1
ATOM 2109 N N . HIS B 1 133 ? 1.583 -11.305 4.949 1 98.94 133 HIS B N 1
ATOM 2110 C CA . HIS B 1 133 ? 0.227 -11.062 4.473 1 98.94 133 HIS B CA 1
ATOM 2111 C C . HIS B 1 133 ? -0.699 -12.227 4.82 1 98.94 133 HIS B C 1
ATOM 2113 O O . HIS B 1 133 ? -0.443 -13.367 4.43 1 98.94 133 HIS B O 1
ATOM 2119 N N . THR B 1 134 ? -1.679 -11.969 5.609 1 98.94 134 THR B N 1
ATOM 2120 C CA . THR B 1 134 ? -2.715 -12.945 5.918 1 98.94 134 THR B CA 1
ATOM 2121 C C . THR B 1 134 ? -3.955 -12.711 5.059 1 98.94 134 THR B C 1
ATOM 2123 O O . THR B 1 134 ? -4.465 -11.594 4.992 1 98.94 134 THR B O 1
ATOM 2126 N N . LEU B 1 135 ? -4.406 -13.75 4.453 1 98.88 135 LEU B N 1
ATOM 2127 C CA . LEU B 1 135 ? -5.543 -13.648 3.545 1 98.88 135 LEU B CA 1
ATOM 2128 C C . LEU B 1 135 ? -6.66 -14.602 3.959 1 98.88 135 LEU B C 1
ATOM 2130 O O . LEU B 1 135 ? -6.398 -15.742 4.336 1 98.88 135 LEU B O 1
ATOM 2134 N N . TYR B 1 136 ? -7.844 -14.109 3.928 1 98.81 136 TYR B N 1
ATOM 2135 C CA . TYR B 1 136 ? -9.055 -14.914 4.051 1 98.81 136 TYR B CA 1
ATOM 2136 C C . TYR B 1 136 ? -9.289 -15.742 2.793 1 98.81 136 TYR B C 1
ATOM 2138 O O . TYR B 1 136 ? -9.078 -15.258 1.678 1 98.81 136 TYR B O 1
ATOM 2146 N N . LEU B 1 137 ? -9.758 -16.953 2.979 1 98.06 137 LEU B N 1
ATOM 2147 C CA . LEU B 1 137 ? -10.109 -17.859 1.894 1 98.06 137 LEU B CA 1
ATOM 2148 C C . LEU B 1 137 ? -11.602 -18.188 1.914 1 98.06 137 LEU B C 1
ATOM 2150 O O . LEU B 1 137 ? -12.117 -18.672 2.92 1 98.06 137 LEU B O 1
ATOM 2154 N N . SER B 1 138 ? -12.211 -17.969 0.82 1 95.12 138 SER B N 1
ATOM 2155 C CA . SER B 1 138 ? -13.602 -18.422 0.737 1 95.12 138 SER B CA 1
ATOM 2156 C C . SER B 1 138 ? -13.672 -19.953 0.646 1 95.12 138 SER B C 1
ATOM 2158 O O . SER B 1 138 ? -12.789 -20.578 0.071 1 95.12 138 SER B O 1
ATOM 2160 N N . GLN B 1 139 ? -14.719 -20.516 1.285 1 88 139 GLN B N 1
ATOM 2161 C CA . GLN B 1 139 ? -14.93 -21.953 1.233 1 88 139 GLN B CA 1
ATOM 2162 C C . GLN B 1 139 ? -15.797 -22.344 0.041 1 88 139 GLN B C 1
ATOM 2164 O O . GLN B 1 139 ? -16.641 -21.547 -0.401 1 88 139 GLN B O 1
#